Protein 9HQ8 (pdb70)

Structure (mmCIF, N/CA/C/O backbone):
data_9HQ8
#
_entry.id   9HQ8
#
_cell.length_a   54.440
_cell.length_b   61.290
_cell.length_c   122.610
_cell.angle_alpha   90.00
_cell.angle_beta   90.00
_cell.angle_gamma   90.00
#
_symmetry.space_group_name_H-M   'I 21 21 21'
#
loop_
_entity.id
_entity.type
_entity.pdbx_description
1 polymer 'Hypothetical protein from ssRNA Leviviricetes sp bacteriophage metagenome, IMGVR_UViG_3300036404_000292'
2 water water
#
loop_
_atom_site.group_PDB
_atom_site.id
_atom_site.type_symbol
_atom_site.label_atom_id
_atom_site.label_alt_id
_atom_site.label_comp_id
_atom_site.label_asym_id
_atom_site.label_entity_id
_atom_site.label_seq_id
_atom_site.pdbx_PDB_ins_code
_atom_site.Cartn_x
_atom_site.Cartn_y
_atom_site.Cartn_z
_atom_site.occupancy
_atom_site.B_iso_or_equiv
_atom_site.auth_seq_id
_atom_site.auth_comp_id
_atom_site.auth_asym_id
_atom_site.auth_atom_id
_atom_site.pdbx_PDB_model_num
ATOM 1 N N . MET A 1 1 ? 32.502 12.139 11.529 1.00 79.26 1 MET A N 1
ATOM 2 C CA . MET A 1 1 ? 31.504 11.073 11.822 1.00 85.19 1 MET A CA 1
ATOM 3 C C . MET A 1 1 ? 30.185 11.412 11.114 1.00 77.94 1 MET A C 1
ATOM 4 O O . MET A 1 1 ? 29.484 12.374 11.442 1.00 75.66 1 MET A O 1
ATOM 9 N N . ARG A 1 2 ? 29.887 10.603 10.096 1.00 66.19 2 ARG A N 1
ATOM 10 C CA . ARG A 1 2 ? 28.687 10.729 9.297 1.00 59.72 2 ARG A CA 1
ATOM 11 C C . ARG A 1 2 ? 27.814 9.481 9.452 1.00 54.07 2 ARG A C 1
ATOM 12 O O . ARG A 1 2 ? 26.668 9.492 9.027 1.00 65.40 2 ARG A O 1
ATOM 20 N N . ASN A 1 3 ? 28.343 8.432 10.100 1.00 46.71 3 ASN A N 1
ATOM 21 C CA . ASN A 1 3 ? 27.755 7.105 10.097 1.00 40.37 3 ASN A CA 1
ATOM 22 C C . ASN A 1 3 ? 27.610 6.650 11.532 1.00 38.87 3 ASN A C 1
ATOM 23 O O . ASN A 1 3 ? 28.623 6.369 12.149 1.00 49.27 3 ASN A O 1
ATOM 28 N N . PHE A 1 4 ? 26.374 6.639 12.064 1.00 36.91 4 PHE A N 1
ATOM 29 C CA . PHE A 1 4 ? 26.113 6.163 13.415 1.00 32.53 4 PHE A CA 1
ATOM 30 C C . PHE A 1 4 ? 25.386 4.818 13.377 1.00 35.38 4 PHE A C 1
ATOM 31 O O . PHE A 1 4 ? 24.505 4.597 12.538 1.00 35.11 4 PHE A O 1
ATOM 39 N N . SER A 1 5 ? 25.756 3.905 14.288 1.00 27.95 5 SER A N 1
ATOM 40 C CA . SER A 1 5 ? 24.947 2.727 14.494 1.00 29.47 5 SER A CA 1
ATOM 41 C C . SER A 1 5 ? 24.820 2.452 15.980 1.00 30.03 5 SER A C 1
ATOM 42 O O . SER A 1 5 ? 25.645 2.851 16.785 1.00 33.18 5 SER A O 1
ATOM 45 N N . SER A 1 6 ? 23.779 1.729 16.324 1.00 29.28 6 SER A N 1
ATOM 46 C CA . SER A 1 6 ? 23.641 1.306 17.694 1.00 29.83 6 SER A CA 1
ATOM 47 C C . SER A 1 6 ? 22.926 -0.034 17.718 1.00 23.49 6 SER A C 1
ATOM 48 O O . SER A 1 6 ? 22.012 -0.316 16.929 1.00 27.93 6 SER A O 1
ATOM 51 N N . ARG A 1 7 ? 23.356 -0.892 18.622 1.00 30.04 7 ARG A N 1
ATOM 52 C CA . ARG A 1 7 ? 22.614 -2.113 18.896 1.00 30.05 7 ARG A CA 1
ATOM 53 C C . ARG A 1 7 ? 21.693 -1.811 20.071 1.00 29.25 7 ARG A C 1
ATOM 54 O O . ARG A 1 7 ? 22.179 -1.535 21.154 1.00 32.64 7 ARG A O 1
ATOM 62 N N . VAL A 1 8 ? 20.369 -1.894 19.867 1.00 31.01 8 VAL A N 1
ATOM 63 C CA . VAL A 1 8 ? 19.420 -1.421 20.863 1.00 28.35 8 VAL A CA 1
ATOM 64 C C . VAL A 1 8 ? 18.993 -2.566 21.794 1.00 31.73 8 VAL A C 1
ATOM 65 O O . VAL A 1 8 ? 18.505 -3.582 21.318 1.00 28.81 8 VAL A O 1
ATOM 69 N N . ASP A 1 9 ? 19.069 -2.320 23.113 1.00 32.06 9 ASP A N 1
ATOM 70 C CA . ASP A 1 9 ? 18.610 -3.215 24.173 1.00 31.54 9 ASP A CA 1
ATOM 71 C C . ASP A 1 9 ? 17.111 -3.480 24.068 1.00 28.81 9 ASP A C 1
ATOM 72 O O . ASP A 1 9 ? 16.340 -2.600 23.757 1.00 23.36 9 ASP A O 1
ATOM 77 N N . LEU A 1 10 ? 16.694 -4.715 24.364 1.00 31.82 10 LEU A N 1
ATOM 78 C CA . LEU A 1 10 ? 15.296 -5.108 24.401 1.00 36.01 10 LEU A CA 1
ATOM 79 C C . LEU A 1 10 ? 14.457 -4.101 25.185 1.00 37.36 10 LEU A C 1
ATOM 80 O O . LEU A 1 10 ? 13.335 -3.794 24.804 1.00 41.31 10 LEU A O 1
ATOM 85 N N . GLN A 1 11 ? 15.006 -3.568 26.269 1.00 36.80 11 GLN A N 1
ATOM 86 C CA . GLN A 1 11 ? 14.249 -2.669 27.123 1.00 46.89 11 GLN A CA 1
ATOM 87 C C . GLN A 1 11 ? 14.087 -1.291 26.477 1.00 48.87 11 GLN A C 1
ATOM 88 O O . GLN A 1 11 ? 13.269 -0.504 26.928 1.00 55.94 11 GLN A O 1
ATOM 94 N N . SER A 1 12 ? 14.902 -0.956 25.468 1.00 41.40 12 SER A N 1
ATOM 95 C CA . SER A 1 12 ? 14.826 0.363 24.856 1.00 37.00 12 SER A CA 1
ATOM 96 C C . SER A 1 12 ? 13.917 0.336 23.643 1.00 30.79 12 SER A C 1
ATOM 97 O O . SER A 1 12 ? 13.859 1.299 22.890 1.00 34.69 12 SER A O 1
ATOM 100 N N . ILE A 1 13 ? 13.322 -0.815 23.379 1.00 28.82 13 ILE A N 1
ATOM 101 C CA . ILE A 1 13 ? 12.354 -0.949 22.319 1.00 32.59 13 ILE A CA 1
ATOM 102 C C . ILE A 1 13 ? 10.959 -0.893 22.929 1.00 34.06 13 ILE A C 1
ATOM 103 O O . ILE A 1 13 ? 10.625 -1.705 23.786 1.00 36.21 13 ILE A O 1
ATOM 108 N N . VAL A 1 14 ? 10.127 0.006 22.414 1.00 31.76 14 VAL A N 1
ATOM 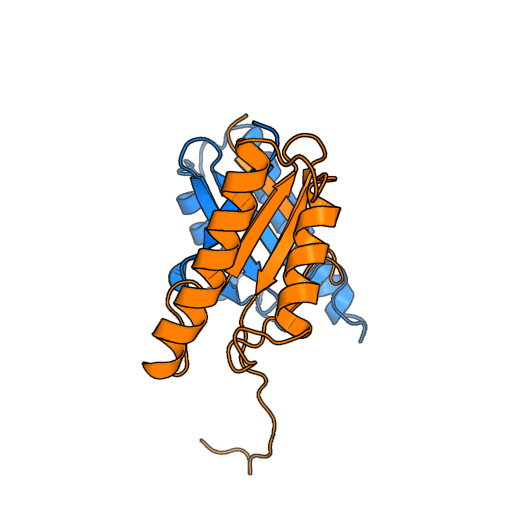109 C CA . VAL A 1 14 ? 8.770 0.141 22.916 1.00 38.94 14 VAL A CA 1
ATOM 110 C C . VAL A 1 14 ? 7.783 -0.100 21.787 1.00 39.36 14 VAL A C 1
ATOM 111 O O . VAL A 1 14 ? 7.855 0.556 20.736 1.00 29.39 14 VAL A O 1
ATOM 115 N N . LEU A 1 15 ? 6.866 -1.044 22.059 1.00 39.35 15 LEU A N 1
ATOM 116 C CA . LEU A 1 15 ? 5.815 -1.440 21.135 1.00 46.23 15 LEU A CA 1
ATOM 117 C C . LEU A 1 15 ? 4.643 -0.500 21.398 1.00 52.67 15 LEU A C 1
ATOM 118 O O . LEU A 1 15 ? 4.290 -0.259 22.559 1.00 50.00 15 LEU A O 1
ATOM 123 N N . VAL A 1 16 ? 4.116 0.117 20.334 1.00 45.16 16 VAL A N 1
ATOM 124 C CA . VAL A 1 16 ? 3.192 1.227 20.508 1.00 42.07 16 VAL A CA 1
ATOM 125 C C . VAL A 1 16 ? 1.854 0.800 19.929 1.00 43.70 16 VAL A C 1
ATOM 126 O O . VAL A 1 16 ? 1.788 0.295 18.805 1.00 41.84 16 VAL A O 1
ATOM 130 N N . ASP A 1 17 ? 0.813 0.936 20.758 1.00 44.82 17 ASP A N 1
ATOM 131 C CA . ASP A 1 17 ? -0.551 0.679 20.324 1.00 44.77 17 ASP A CA 1
ATOM 132 C C . ASP A 1 17 ? -1.305 1.992 20.171 1.00 38.07 17 ASP A C 1
ATOM 133 O O . ASP A 1 17 ? -1.804 2.545 21.152 1.00 40.82 17 ASP A O 1
ATOM 138 N N . GLU A 1 18 ? -1.433 2.477 18.935 1.00 38.78 18 GLU A N 1
ATOM 139 C CA . GLU A 1 18 ? -2.057 3.782 18.710 1.00 39.88 18 GLU A CA 1
ATOM 140 C C . GLU A 1 18 ? -3.551 3.764 19.072 1.00 41.97 18 GLU A C 1
ATOM 141 O O . GLU A 1 18 ? -4.144 4.812 19.211 1.00 41.11 18 GLU A O 1
ATOM 147 N N . SER A 1 19 ? -4.168 2.590 19.241 1.00 49.22 19 SER A N 1
ATOM 148 C CA . SER A 1 19 ? -5.554 2.537 19.678 1.00 46.65 19 SER A CA 1
ATOM 149 C C . SER A 1 19 ? -5.685 2.994 21.123 1.00 51.26 19 SER A C 1
ATOM 150 O O . SER A 1 19 ? -6.774 3.354 21.545 1.00 49.13 19 SER A O 1
ATOM 153 N N . GLN A 1 20 ? -4.599 2.926 21.901 1.00 49.54 20 GLN A N 1
ATOM 154 C CA . GLN A 1 20 ? -4.679 3.322 23.290 1.00 45.82 20 GLN A CA 1
ATOM 155 C C . GLN A 1 20 ? -5.036 4.794 23.348 1.00 49.29 20 GLN A C 1
ATOM 156 O O . GLN A 1 20 ? -4.710 5.566 22.454 1.00 56.51 20 GLN A O 1
ATOM 162 N N . SER A 1 21 ? -5.713 5.167 24.428 1.00 52.27 21 SER A N 1
ATOM 163 C CA . SER A 1 21 ? -6.134 6.537 24.627 1.00 53.11 21 SER A CA 1
ATOM 164 C C . SER A 1 21 ? -4.909 7.463 24.725 1.00 50.98 21 SER A C 1
ATOM 165 O O . SER A 1 21 ? -3.854 7.083 25.234 1.00 48.00 21 SER A O 1
ATOM 168 N N . ILE A 1 22 ? -5.068 8.703 24.231 1.00 50.84 22 ILE A N 1
ATOM 169 C CA . ILE A 1 22 ? -4.053 9.749 24.315 1.00 53.62 22 ILE A CA 1
ATOM 170 C C . ILE A 1 22 ? -3.709 10.005 25.787 1.00 49.17 22 ILE A C 1
ATOM 171 O O . ILE A 1 22 ? -2.611 10.410 26.153 1.00 46.57 22 ILE A O 1
ATOM 176 N N . THR A 1 23 ? -4.686 9.745 26.648 1.00 49.99 23 THR A N 1
ATOM 177 C CA . THR A 1 23 ? -4.565 10.042 28.056 1.00 54.02 23 THR A CA 1
ATOM 178 C C . THR A 1 23 ? -4.040 8.810 28.799 1.00 54.94 23 THR A C 1
ATOM 179 O O . THR A 1 23 ? -3.944 8.802 30.026 1.00 54.60 23 THR A O 1
ATOM 183 N N . SER A 1 24 ? -3.699 7.753 28.053 1.00 50.90 24 SER A N 1
ATOM 184 C CA . SER A 1 24 ? -3.527 6.441 28.656 1.00 49.23 24 SER A CA 1
ATOM 185 C C . SER A 1 24 ? -2.194 6.369 29.395 1.00 46.03 24 SER A C 1
ATOM 186 O O . SER A 1 24 ? -1.301 7.187 29.204 1.00 42.06 24 SER A O 1
ATOM 189 N N . ASP A 1 25 ? -2.084 5.367 30.257 1.00 48.04 25 ASP A N 1
ATOM 190 C CA . ASP A 1 25 ? -0.821 5.052 30.887 1.00 52.04 25 ASP A CA 1
ATOM 191 C C . ASP A 1 25 ? 0.159 4.562 29.819 1.00 48.36 25 ASP A C 1
ATOM 192 O O . ASP A 1 25 ? 1.349 4.770 29.919 1.00 47.42 25 ASP A O 1
ATOM 197 N N . HIS A 1 26 ? -0.350 3.918 28.772 1.00 50.32 26 HIS A N 1
ATOM 198 C CA . HIS A 1 26 ? 0.517 3.432 27.724 1.00 42.48 26 HIS A CA 1
ATOM 199 C C . HIS A 1 26 ? 1.294 4.605 27.164 1.00 42.10 26 HIS A C 1
ATOM 200 O O . HIS A 1 26 ? 2.504 4.520 27.029 1.00 42.24 26 HIS A O 1
ATOM 207 N N . PHE A 1 27 ? 0.582 5.694 26.850 1.00 46.29 27 PHE A N 1
ATOM 208 C CA . PHE A 1 27 ? 1.200 6.827 26.179 1.00 47.61 27 PHE A CA 1
ATOM 209 C C . PHE A 1 27 ? 2.038 7.623 27.186 1.00 42.68 27 PHE A C 1
ATOM 210 O O . PHE A 1 27 ? 3.062 8.174 26.800 1.00 35.71 27 PHE A O 1
ATOM 218 N N . ARG A 1 28 ? 1.675 7.610 28.475 1.00 47.02 28 ARG A N 1
ATOM 219 C CA . ARG A 1 28 ? 2.492 8.293 29.476 1.00 51.83 28 ARG A CA 1
ATOM 220 C C . ARG A 1 28 ? 3.871 7.645 29.530 1.00 40.15 28 ARG A C 1
ATOM 221 O O . ARG A 1 28 ? 4.856 8.355 29.542 1.00 45.35 28 ARG A O 1
ATOM 229 N N . ALA A 1 29 ? 3.916 6.306 29.546 1.00 51.01 29 ALA A N 1
ATOM 230 C CA . ALA A 1 29 ? 5.150 5.525 29.530 1.00 51.61 29 ALA A CA 1
ATOM 231 C C . ALA A 1 29 ? 5.988 5.844 28.291 1.00 48.42 29 ALA A C 1
ATOM 232 O O . ALA A 1 29 ? 7.205 5.970 28.403 1.00 44.14 29 ALA A O 1
ATOM 234 N N . CYS A 1 30 ? 5.359 5.964 27.106 1.00 41.81 30 CYS A N 1
ATOM 235 C CA . CYS A 1 30 ? 6.125 6.275 25.914 1.00 43.78 30 CYS A CA 1
ATOM 236 C C . CYS A 1 30 ? 6.790 7.643 26.035 1.00 36.56 30 CYS A C 1
ATOM 237 O O . CYS A 1 30 ? 7.969 7.812 25.734 1.00 44.09 30 CYS A O 1
ATOM 240 N N . TRP A 1 31 ? 6.029 8.632 26.497 1.00 38.10 31 TRP A N 1
ATOM 241 C CA . TRP A 1 31 ? 6.561 9.978 26.636 1.00 35.90 31 TRP A CA 1
ATOM 242 C C . TRP A 1 31 ? 7.703 10.015 27.668 1.00 43.26 31 TRP A C 1
ATOM 243 O O . TRP A 1 31 ? 8.742 10.657 27.451 1.00 41.64 31 TRP A O 1
ATOM 254 N N . ASN A 1 32 ? 7.528 9.325 28.803 1.00 43.45 32 ASN A N 1
ATOM 255 C CA . ASN A 1 32 ? 8.563 9.260 29.831 1.00 46.74 32 ASN A CA 1
ATOM 256 C C . ASN A 1 32 ? 9.819 8.576 29.297 1.00 39.90 32 ASN A C 1
ATOM 257 O O . ASN A 1 32 ? 10.914 9.056 29.562 1.00 35.49 32 ASN A O 1
ATOM 262 N N . ALA A 1 33 ? 9.652 7.483 28.519 1.00 36.61 33 ALA A N 1
ATOM 263 C CA . ALA A 1 33 ? 10.793 6.801 27.946 1.00 34.02 33 ALA A CA 1
ATOM 264 C C . ALA A 1 33 ? 11.622 7.808 27.164 1.00 34.18 33 ALA A C 1
ATOM 265 O O . ALA A 1 33 ? 12.844 7.816 27.205 1.00 41.32 33 ALA A O 1
ATOM 267 N N . LEU A 1 34 ? 10.944 8.708 26.477 1.00 37.70 34 LEU A N 1
ATOM 268 C CA . LEU A 1 34 ? 11.623 9.627 25.597 1.00 36.24 34 LEU A CA 1
ATOM 269 C C . LEU A 1 34 ? 12.341 10.708 26.403 1.00 41.62 34 LEU A C 1
ATOM 270 O O . LEU A 1 34 ? 13.478 11.051 26.087 1.00 41.18 34 LEU A O 1
ATOM 275 N N . ILE A 1 35 ? 11.686 11.252 27.438 1.00 41.32 35 ILE A N 1
ATOM 276 C CA . ILE A 1 35 ? 12.286 12.322 28.236 1.00 45.90 35 ILE A CA 1
ATOM 277 C C . ILE A 1 35 ? 13.542 11.813 28.941 1.00 39.10 35 ILE A C 1
ATOM 278 O O . ILE A 1 35 ? 14.577 12.478 28.937 1.00 45.71 35 ILE A O 1
ATOM 283 N N . ILE A 1 36 ? 13.430 10.615 29.512 1.00 43.97 36 ILE A N 1
ATOM 284 C CA . ILE A 1 36 ? 14.551 9.947 30.135 1.00 48.79 36 ILE A CA 1
ATOM 285 C C . ILE A 1 36 ? 15.639 9.755 29.086 1.00 45.62 36 ILE A C 1
ATOM 286 O O . ILE A 1 36 ? 16.799 9.979 29.366 1.00 44.11 36 ILE A O 1
ATOM 291 N N . ALA A 1 37 ? 15.274 9.317 27.881 1.00 42.70 37 ALA A N 1
ATOM 292 C CA . ALA A 1 37 ? 16.274 9.056 26.860 1.00 39.98 37 ALA A CA 1
ATOM 293 C C . ALA A 1 37 ? 17.078 10.331 26.590 1.00 40.09 37 ALA A C 1
ATOM 294 O O . ALA A 1 37 ? 18.294 10.297 26.396 1.00 38.71 37 ALA A O 1
ATOM 296 N N . MET A 1 38 ? 16.381 11.469 26.586 1.00 38.48 38 MET A N 1
ATOM 297 C CA . MET A 1 38 ? 16.990 12.735 26.216 1.00 41.29 38 MET A CA 1
ATOM 298 C C . MET A 1 38 ? 17.707 13.351 27.414 1.00 44.40 38 MET A C 1
ATOM 299 O O . MET A 1 38 ? 18.309 14.404 27.241 1.00 36.63 38 MET A O 1
ATOM 304 N N . GLU A 1 39 ? 17.558 12.713 28.594 1.00 42.58 39 GLU A N 1
ATOM 305 C CA . GLU A 1 39 ? 17.938 13.243 29.905 1.00 47.91 39 GLU A CA 1
ATOM 306 C C . GLU A 1 39 ? 17.424 14.670 30.075 1.00 46.05 39 GLU A C 1
ATOM 307 O O . GLU A 1 39 ? 18.176 15.552 30.479 1.00 52.07 39 GLU A O 1
ATOM 313 N N . ALA A 1 40 ? 16.137 14.877 29.765 1.00 46.68 40 ALA A N 1
ATOM 314 C CA . ALA A 1 40 ? 15.583 16.206 29.616 1.00 40.68 40 ALA A CA 1
ATOM 315 C C . ALA A 1 40 ? 14.840 16.574 30.894 1.00 43.12 40 ALA A C 1
ATOM 316 O O . ALA A 1 40 ? 14.369 15.697 31.596 1.00 44.87 40 ALA A O 1
ATOM 318 N N . ASN A 1 41 ? 14.773 17.872 31.205 1.00 46.09 41 ASN A N 1
ATOM 319 C CA . ASN A 1 41 ? 13.823 18.361 32.191 1.00 51.28 41 ASN A CA 1
ATOM 320 C C . ASN A 1 41 ? 12.531 18.684 31.457 1.00 48.10 41 ASN A C 1
ATOM 321 O O . ASN A 1 41 ? 12.526 19.609 30.635 1.00 45.65 41 ASN A O 1
ATOM 326 N N . PRO A 1 42 ? 11.414 17.970 31.733 1.00 52.55 42 PRO A N 1
ATOM 327 C CA . PRO A 1 42 ? 10.170 18.208 31.000 1.00 60.18 42 PRO A CA 1
ATOM 328 C C . PRO A 1 42 ? 9.680 19.646 31.138 1.00 65.97 42 PRO A C 1
ATOM 329 O O . PRO A 1 42 ? 9.093 20.173 30.205 1.00 75.54 42 PRO A O 1
ATOM 333 N N . SER A 1 43 ? 9.957 20.292 32.280 1.00 67.59 43 SER A N 1
ATOM 334 C CA . SER A 1 43 ? 9.486 21.651 32.527 1.00 67.97 43 SER A CA 1
ATOM 335 C C . SER A 1 43 ? 10.313 22.670 31.754 1.00 60.79 43 SER A C 1
ATOM 336 O O . SER A 1 43 ? 9.896 23.806 31.597 1.00 66.17 43 SER A O 1
ATOM 339 N N . GLU A 1 44 ? 11.521 22.303 31.338 1.00 60.75 44 GLU A N 1
ATOM 340 C CA . GLU A 1 44 ? 12.376 23.280 30.691 1.00 64.22 44 GLU A CA 1
ATOM 341 C C . GLU A 1 44 ? 13.080 22.597 29.527 1.00 53.05 44 GLU A C 1
ATOM 342 O O . GLU A 1 44 ? 14.264 22.300 29.605 1.00 58.29 44 GLU A O 1
ATOM 348 N N . LEU A 1 45 ? 12.321 22.296 28.470 1.00 54.23 45 LEU A N 1
ATOM 349 C CA . LEU A 1 45 ? 12.859 21.567 27.331 1.00 52.02 45 LEU A CA 1
ATOM 350 C C . LEU A 1 45 ? 13.645 22.532 26.457 1.00 43.86 45 LEU A C 1
ATOM 351 O O . LEU A 1 45 ? 13.149 23.590 26.107 1.00 57.91 45 LEU A O 1
ATOM 356 N N . SER A 1 46 ? 14.884 22.164 26.142 1.00 51.92 46 SER A N 1
ATOM 357 C CA . SER A 1 46 ? 15.664 22.879 25.146 1.00 53.43 46 SER A CA 1
ATOM 358 C C . SER A 1 46 ? 14.903 22.889 23.814 1.00 47.83 46 SER A C 1
ATOM 359 O O . SER A 1 46 ? 13.889 22.216 23.666 1.00 48.84 46 SER A O 1
ATOM 362 N N . SER A 1 47 ? 15.358 23.673 22.839 1.00 48.64 47 SER A N 1
ATOM 363 C CA . SER A 1 47 ? 14.674 23.688 21.550 1.00 52.42 47 SER A CA 1
ATOM 364 C C . SER A 1 47 ? 14.833 22.335 20.843 1.00 44.37 47 SER A C 1
ATOM 365 O O . SER A 1 47 ? 13.913 21.900 20.150 1.00 47.31 47 SER A O 1
ATOM 368 N N . GLY A 1 48 ? 15.986 21.673 21.030 1.00 43.86 48 GLY A N 1
ATOM 369 C CA . GLY A 1 48 ? 16.264 20.371 20.423 1.00 42.64 48 GLY A CA 1
ATOM 370 C C . GLY A 1 48 ? 15.367 19.285 21.013 1.00 38.65 48 GLY A C 1
ATOM 371 O O . GLY A 1 48 ? 14.919 18.386 20.319 1.00 39.59 48 GLY A O 1
ATOM 372 N N . GLU A 1 49 ? 15.088 19.416 22.305 1.00 36.19 49 GLU A N 1
ATOM 373 C CA . GLU A 1 49 ? 14.258 18.473 23.027 1.00 38.23 49 GLU A CA 1
ATOM 374 C C . GLU A 1 49 ? 12.816 18.655 22.613 1.00 37.16 49 GLU A C 1
ATOM 375 O O . GLU A 1 49 ? 12.142 17.661 22.427 1.00 34.16 49 GLU A O 1
ATOM 381 N N . GLU A 1 50 ? 12.363 19.911 22.508 1.00 43.67 50 GLU A N 1
ATOM 382 C CA . GLU A 1 50 ? 11.059 20.260 21.958 1.00 39.16 50 GLU A CA 1
ATOM 383 C C . GLU A 1 50 ? 10.843 19.640 20.580 1.00 35.75 50 GLU A C 1
ATOM 384 O O . GLU A 1 50 ? 9.752 19.176 20.273 1.00 34.94 50 GLU A O 1
ATOM 390 N N . ALA A 1 51 ? 11.824 19.769 19.688 1.00 32.43 51 ALA A N 1
ATOM 391 C CA . ALA A 1 51 ? 11.671 19.235 18.337 1.00 34.10 51 ALA A CA 1
ATOM 392 C C . ALA A 1 51 ? 11.411 17.713 18.371 1.00 32.51 51 ALA A C 1
ATOM 393 O O . ALA A 1 51 ? 10.615 17.155 17.601 1.00 30.18 51 ALA A O 1
ATOM 395 N N . VAL A 1 52 ? 12.070 17.026 19.312 1.00 31.57 52 VAL A N 1
ATOM 396 C CA . VAL A 1 52 ? 11.945 15.573 19.407 1.00 29.94 52 VAL A CA 1
ATOM 397 C C . VAL A 1 52 ? 10.524 15.210 19.820 1.00 30.26 52 VAL A C 1
ATOM 398 O O . VAL A 1 52 ? 9.883 14.387 19.180 1.00 31.38 52 VAL A O 1
ATOM 402 N N . MET A 1 53 ? 10.029 15.870 20.878 1.00 30.57 53 MET A N 1
ATOM 403 C CA . MET A 1 53 ? 8.690 15.672 21.403 1.00 32.75 53 MET A CA 1
ATOM 404 C C . MET A 1 53 ? 7.603 15.973 20.364 1.00 28.00 53 MET A C 1
ATOM 405 O O . MET A 1 53 ? 6.636 15.240 20.223 1.00 30.75 53 MET A O 1
ATOM 410 N N . ALA A 1 54 ? 7.745 17.095 19.656 1.00 30.01 54 ALA A N 1
ATOM 411 C CA . ALA A 1 54 ? 6.847 17.464 18.585 1.00 26.91 54 ALA A CA 1
ATOM 412 C C . ALA A 1 54 ? 6.878 16.389 17.492 1.00 33.67 54 ALA A C 1
ATOM 413 O O . ALA A 1 54 ? 5.837 15.965 17.002 1.00 38.16 54 ALA A O 1
ATOM 415 N N . ASP A 1 55 ? 8.081 15.933 17.111 1.00 35.89 55 ASP A N 1
ATOM 416 C CA . ASP A 1 55 ? 8.215 14.865 16.127 1.00 33.16 55 ASP A CA 1
ATOM 417 C C . ASP A 1 55 ? 7.504 13.597 16.643 1.00 31.57 55 ASP A C 1
ATOM 418 O O . ASP A 1 55 ? 6.764 12.912 15.915 1.00 27.17 55 ASP A O 1
ATOM 423 N N . PHE A 1 56 ? 7.632 13.327 17.940 1.00 29.34 56 PHE A N 1
ATOM 424 C CA . PHE A 1 56 ? 6.999 12.147 18.508 1.00 35.03 56 PHE A CA 1
ATOM 425 C C . PHE A 1 56 ? 5.484 12.268 18.427 1.00 37.47 56 PHE A C 1
ATOM 426 O O . PHE A 1 56 ? 4.799 11.300 18.090 1.00 26.28 56 PHE A O 1
ATOM 434 N N . SER A 1 57 ? 4.973 13.491 18.685 1.00 40.34 57 SER A N 1
ATOM 435 C CA . SER A 1 57 ? 3.538 13.749 18.615 1.00 36.74 57 SER A CA 1
ATOM 436 C C . SER A 1 57 ? 2.996 13.572 17.209 1.00 33.17 57 SER A C 1
ATOM 437 O O . SER A 1 57 ? 1.860 13.132 17.029 1.00 42.82 57 SER A O 1
ATOM 440 N N . GLU A 1 58 ? 3.783 14.001 16.230 1.00 38.25 58 GLU A N 1
ATOM 441 C CA . GLU A 1 58 ? 3.415 13.901 14.831 1.00 39.89 58 GLU A CA 1
ATOM 442 C C . GLU A 1 58 ? 3.439 12.440 14.403 1.00 36.70 58 GLU A C 1
ATOM 443 O O . GLU A 1 58 ? 2.583 11.975 13.660 1.00 38.65 58 GLU A O 1
ATOM 449 N N . TRP A 1 59 ? 4.451 11.717 14.858 1.00 37.74 59 TRP A N 1
ATOM 450 C CA . TRP A 1 59 ? 4.507 10.299 14.620 1.00 30.46 59 TRP A CA 1
ATOM 451 C C . TRP A 1 59 ? 3.254 9.594 15.129 1.00 37.43 59 TRP A C 1
ATOM 452 O O . TRP A 1 59 ? 2.723 8.711 14.437 1.00 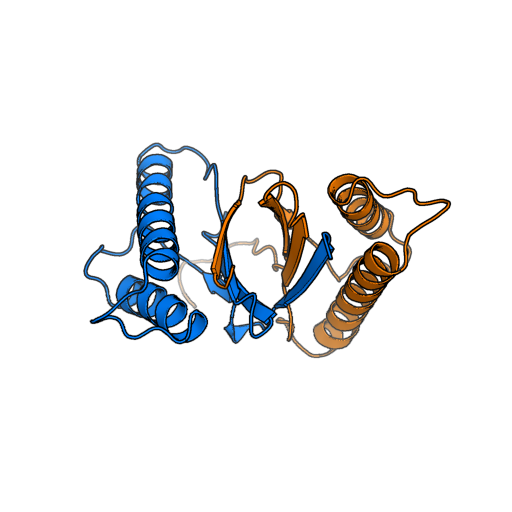38.17 59 TRP A O 1
ATOM 463 N N . ILE A 1 60 ? 2.836 9.893 16.372 1.00 33.76 60 ILE A N 1
ATOM 464 C CA A ILE A 1 60 ? 1.658 9.242 16.937 0.50 35.46 60 ILE A CA 1
ATOM 465 C CA B ILE A 1 60 ? 1.654 9.254 16.946 0.50 35.02 60 ILE A CA 1
ATOM 466 C C . ILE A 1 60 ? 0.434 9.570 16.080 1.00 38.48 60 ILE A C 1
ATOM 467 O O . ILE A 1 60 ? -0.309 8.674 15.658 1.00 38.31 60 ILE A O 1
ATOM 476 N N . ALA A 1 61 ? 0.211 10.863 15.847 1.00 38.08 61 ALA A N 1
ATOM 477 C CA . ALA A 1 61 ? -0.930 11.313 15.070 1.00 38.20 61 ALA A CA 1
ATOM 478 C C . ALA A 1 61 ? -1.071 10.515 13.759 1.00 39.01 61 ALA A C 1
ATOM 479 O O . ALA A 1 61 ? -2.163 10.050 13.420 1.00 37.12 61 ALA A O 1
ATOM 481 N N . ASP A 1 62 ? 0.034 10.322 13.028 1.00 41.40 62 ASP A N 1
ATOM 482 C CA . ASP A 1 62 ? 0.020 9.602 11.758 1.00 41.67 62 ASP A CA 1
ATOM 483 C C . ASP A 1 62 ? -0.285 8.116 11.954 1.00 41.76 62 ASP A C 1
ATOM 484 O O . ASP A 1 62 ? -0.900 7.429 11.091 1.00 36.44 62 ASP A O 1
ATOM 489 N N . LEU A 1 63 ? 0.184 7.588 13.077 1.00 32.06 63 LEU A N 1
ATOM 490 C CA . LEU A 1 63 ? -0.115 6.191 13.364 1.00 37.19 63 LEU A CA 1
ATOM 491 C C . LEU A 1 63 ? -1.641 6.042 13.385 1.00 45.33 63 LEU A C 1
ATOM 492 O O . LEU A 1 63 ? -2.186 5.102 12.799 1.00 40.74 63 LEU A O 1
ATOM 497 N N . LYS A 1 64 ? -2.291 7.005 14.074 1.00 45.75 64 LYS A N 1
ATOM 498 C CA . LYS A 1 64 ? -3.724 7.037 14.329 1.00 43.82 64 LYS A CA 1
ATOM 499 C C . LYS A 1 64 ? -4.477 7.293 13.036 1.00 40.72 64 LYS A C 1
ATOM 500 O O . LYS A 1 64 ? -5.421 6.582 12.750 1.00 43.96 64 LYS A O 1
ATOM 506 N N . ALA A 1 65 ? -4.015 8.275 12.255 1.00 47.79 65 ALA A N 1
ATOM 507 C CA . ALA A 1 65 ? -4.559 8.569 10.937 1.00 48.82 65 ALA A CA 1
ATOM 508 C C . ALA A 1 65 ? -4.425 7.388 9.961 1.00 50.35 65 ALA A C 1
ATOM 509 O O . ALA A 1 65 ? -5.338 7.150 9.169 1.00 54.62 65 ALA A O 1
ATOM 511 N N . ASP A 1 66 ? -3.332 6.622 10.028 1.00 50.13 66 ASP A N 1
ATOM 512 C CA . ASP A 1 66 ? -3.184 5.417 9.221 1.00 48.39 66 ASP A CA 1
ATOM 513 C C . ASP A 1 66 ? -4.103 4.305 9.704 1.00 45.31 66 ASP A C 1
ATOM 514 O O . ASP A 1 66 ? -4.783 3.667 8.905 1.00 54.08 66 ASP A O 1
ATOM 519 N N . ALA A 1 67 ? -4.095 4.027 11.000 1.00 52.98 67 ALA A N 1
ATOM 520 C CA . ALA A 1 67 ? -4.968 3.004 11.555 1.00 56.75 67 ALA A CA 1
ATOM 521 C C . ALA A 1 67 ? -6.453 3.379 11.440 1.00 69.62 67 ALA A C 1
ATOM 522 O O . ALA A 1 67 ? -7.288 2.480 11.440 1.00 69.64 67 ALA A O 1
ATOM 524 N N . ASP A 1 68 ? -6.781 4.687 11.358 1.00 81.31 68 ASP A N 1
ATOM 525 C CA . ASP A 1 68 ? -8.146 5.173 11.144 1.00 81.99 68 ASP A CA 1
ATOM 526 C C . ASP A 1 68 ? -8.737 4.570 9.876 1.00 88.11 68 ASP A C 1
ATOM 527 O O . ASP A 1 68 ? -9.799 3.949 9.915 1.00 83.25 68 ASP A O 1
ATOM 532 N N . LYS A 1 69 ? -8.042 4.787 8.753 1.00 81.60 69 LYS A N 1
ATOM 533 C CA . LYS A 1 69 ? -8.252 3.984 7.562 1.00 79.61 69 LYS A CA 1
ATOM 534 C C . LYS A 1 69 ? -7.814 2.554 7.884 1.00 87.32 69 LYS A C 1
ATOM 535 O O . LYS A 1 69 ? -7.217 2.290 8.929 1.00 89.66 69 LYS A O 1
ATOM 541 N N . ALA A 1 70 ? -8.109 1.608 6.996 1.00 89.76 70 ALA A N 1
ATOM 542 C CA . ALA A 1 70 ? -7.560 0.269 7.153 1.00 93.26 70 ALA A CA 1
ATOM 543 C C . ALA A 1 70 ? -6.248 0.148 6.369 1.00 98.52 70 ALA A C 1
ATOM 544 O O . ALA A 1 70 ? -5.937 -0.914 5.820 1.00 104.26 70 ALA A O 1
ATOM 546 N N . SER A 1 71 ? -5.469 1.244 6.338 1.00 90.82 71 SER A N 1
ATOM 547 C CA . SER A 1 71 ? -4.175 1.264 5.674 1.00 88.00 71 SER A CA 1
ATOM 548 C C . SER A 1 71 ? -3.170 0.438 6.489 1.00 89.04 71 SER A C 1
ATOM 549 O O . SER A 1 71 ? -3.404 0.062 7.642 1.00 74.88 71 SER A O 1
ATOM 552 N N . TYR A 1 72 ? -1.971 0.323 5.915 1.00 85.56 72 TYR A N 1
ATOM 553 C CA . TYR A 1 72 ? -0.845 -0.251 6.685 1.00 79.84 72 TYR A CA 1
ATOM 554 C C . TYR A 1 72 ? -0.330 0.920 7.501 1.00 72.97 72 TYR A C 1
ATOM 555 O O . TYR A 1 72 ? -1.009 1.956 7.514 1.00 91.20 72 TYR A O 1
ATOM 564 N N . VAL A 1 73 ? 0.840 0.825 8.117 1.00 64.38 73 VAL A N 1
ATOM 565 C CA . VAL A 1 73 ? 1.387 2.038 8.799 1.00 59.16 73 VAL A CA 1
ATOM 566 C C . VAL A 1 73 ? 2.561 2.552 7.954 1.00 43.12 73 VAL A C 1
ATOM 567 O O . VAL A 1 73 ? 3.466 1.767 7.687 1.00 43.94 73 VAL A O 1
ATOM 571 N N . ARG A 1 74 ? 2.483 3.792 7.487 1.00 41.92 74 ARG A N 1
ATOM 572 C CA . ARG A 1 74 ? 3.513 4.354 6.578 1.00 45.00 74 ARG A CA 1
ATOM 573 C C . ARG A 1 74 ? 4.867 4.519 7.283 1.00 48.20 74 ARG A C 1
ATOM 574 O O . ARG A 1 74 ? 5.892 4.215 6.653 1.00 37.05 74 ARG A O 1
ATOM 582 N N . LYS A 1 75 ? 4.857 5.003 8.521 1.00 37.42 75 LYS A N 1
ATOM 583 C CA . LYS A 1 75 ? 6.110 5.232 9.283 1.00 33.62 75 LYS A CA 1
ATOM 584 C C . LYS A 1 75 ? 5.920 4.473 10.591 1.00 33.62 75 LYS A C 1
ATOM 585 O O . LYS A 1 75 ? 5.537 5.092 11.587 1.00 32.71 75 LYS A O 1
ATOM 591 N N . PRO A 1 76 ? 6.162 3.153 10.589 1.00 30.34 76 PRO A N 1
ATOM 592 C CA . PRO A 1 76 ? 5.876 2.326 11.748 1.00 33.76 76 PRO A CA 1
ATOM 593 C C . PRO A 1 76 ? 6.799 2.511 12.930 1.00 34.00 76 PRO A C 1
ATOM 594 O O . PRO A 1 76 ? 6.542 1.876 13.957 1.00 33.83 76 PRO A O 1
ATOM 598 N N . ALA A 1 77 ? 7.875 3.277 12.759 1.00 33.70 77 ALA A N 1
ATOM 599 C CA . ALA A 1 77 ? 8.862 3.399 13.851 1.00 31.40 77 ALA A CA 1
ATOM 600 C C . ALA A 1 77 ? 9.351 4.821 14.116 1.00 29.62 77 ALA A C 1
ATOM 601 O O . ALA A 1 77 ? 9.381 5.634 13.187 1.00 32.26 77 ALA A O 1
ATOM 603 N N . PHE A 1 78 ? 9.743 5.071 15.360 1.00 25.76 78 PHE A N 1
ATOM 604 C CA . PHE A 1 78 ? 10.280 6.336 15.803 1.00 26.93 78 PHE A CA 1
ATOM 605 C C . PHE A 1 78 ? 11.622 6.031 16.461 1.00 22.56 78 PHE A C 1
ATOM 606 O O . PHE A 1 78 ? 11.694 5.235 17.397 1.00 27.14 78 PHE A O 1
ATOM 614 N N . VAL A 1 79 ? 12.689 6.601 15.908 1.00 21.75 79 VAL A N 1
ATOM 615 C CA . VAL A 1 79 ? 14.024 6.440 16.452 1.00 23.12 79 VAL A CA 1
ATOM 616 C C . VAL A 1 79 ? 14.434 7.744 17.133 1.00 28.13 79 VAL A C 1
ATOM 617 O O . VAL A 1 79 ? 14.332 8.830 16.537 1.00 22.98 79 VAL A O 1
ATOM 621 N N . TYR A 1 80 ? 15.009 7.593 18.322 1.00 25.45 80 TYR A N 1
ATOM 622 C CA . TYR A 1 80 ? 15.598 8.724 19.016 1.00 28.56 80 TYR A CA 1
ATOM 623 C C . TYR A 1 80 ? 17.025 8.341 19.372 1.00 28.94 80 TYR A C 1
ATOM 624 O O . TYR A 1 80 ? 17.263 7.245 19.887 1.00 30.55 80 TYR A O 1
ATOM 633 N N . VAL A 1 81 ? 17.995 9.224 19.081 1.00 27.86 81 VAL A N 1
ATOM 634 C CA . VAL A 1 81 ? 19.369 8.963 19.468 1.00 24.08 81 VAL A CA 1
ATOM 635 C C . VAL A 1 81 ? 19.816 10.144 20.297 1.00 29.71 81 VAL A C 1
ATOM 636 O O . VAL A 1 81 ? 19.654 11.257 19.828 1.00 27.44 81 VAL A O 1
ATOM 640 N N . ASN A 1 82 ? 20.315 9.902 21.514 1.00 32.34 82 ASN A N 1
ATOM 641 C CA . ASN A 1 82 ? 21.049 10.919 22.272 1.00 31.97 82 ASN A CA 1
ATOM 642 C C . ASN A 1 82 ? 22.467 10.970 21.716 1.00 35.14 82 ASN A C 1
ATOM 643 O O . ASN A 1 82 ? 23.231 10.042 21.923 1.00 30.27 82 ASN A O 1
ATOM 648 N N . LEU A 1 83 ? 22.822 12.035 20.985 1.00 32.35 83 LEU A N 1
ATOM 649 C CA . LEU A 1 83 ? 24.077 12.045 20.240 1.00 38.03 83 LEU A CA 1
ATOM 650 C C . LEU A 1 83 ? 25.249 12.340 21.174 1.00 41.17 83 LEU A C 1
ATOM 651 O O . LEU A 1 83 ? 26.386 12.137 20.782 1.00 45.11 83 LEU A O 1
ATOM 656 N N . ASN A 1 84 ? 24.946 12.760 22.404 1.00 39.05 84 ASN A N 1
ATOM 657 C CA . ASN A 1 84 ? 25.948 12.955 23.424 1.00 44.14 84 ASN A CA 1
ATOM 658 C C . ASN A 1 84 ? 26.310 11.616 24.047 1.00 47.70 84 ASN A C 1
ATOM 659 O O . ASN A 1 84 ? 27.479 11.384 24.286 1.00 45.89 84 ASN A O 1
ATOM 664 N N . THR A 1 85 ? 25.305 10.773 24.333 1.00 50.01 85 THR A N 1
ATOM 665 C CA . THR A 1 85 ? 25.514 9.591 25.144 1.00 44.10 85 THR A CA 1
ATOM 666 C C . THR A 1 85 ? 25.419 8.339 24.296 1.00 40.95 85 THR A C 1
ATOM 667 O O . THR A 1 85 ? 25.696 7.268 24.805 1.00 46.95 85 THR A O 1
ATOM 671 N N . GLY A 1 86 ? 24.954 8.435 23.052 1.00 37.67 86 GLY A N 1
ATOM 672 C CA . GLY A 1 86 ? 24.834 7.230 22.227 1.00 36.93 86 GLY A CA 1
ATOM 673 C C . GLY A 1 86 ? 23.612 6.354 22.547 1.00 34.76 86 GLY A C 1
ATOM 674 O O . GLY A 1 86 ? 23.296 5.437 21.788 1.00 35.36 86 GLY A O 1
ATOM 675 N N . PHE A 1 87 ? 22.896 6.667 23.632 1.00 31.96 87 PHE A N 1
ATOM 676 C CA . PHE A 1 87 ? 21.647 6.033 23.966 1.00 36.23 87 PHE A CA 1
ATOM 677 C C . PHE A 1 87 ? 20.655 6.166 22.805 1.00 33.75 87 PHE A C 1
ATOM 678 O O . PHE A 1 87 ? 20.333 7.247 22.323 1.00 28.76 87 PHE A O 1
ATOM 686 N N . THR A 1 88 ? 20.178 5.020 22.344 1.00 30.40 88 THR A N 1
ATOM 687 C CA . THR A 1 88 ? 19.218 4.960 21.252 1.00 30.85 88 THR A CA 1
ATOM 688 C C . THR A 1 88 ? 17.979 4.230 21.730 1.00 31.18 88 THR A C 1
ATOM 689 O O . THR A 1 88 ? 18.075 3.141 22.318 1.00 30.06 88 THR A O 1
ATOM 693 N N . CYS A 1 89 ? 16.823 4.783 21.373 1.00 32.74 89 CYS A N 1
ATOM 694 C CA . CYS A 1 89 ? 15.614 4.004 21.530 1.00 35.02 89 CYS A CA 1
ATOM 695 C C . CYS A 1 89 ? 14.728 4.067 20.301 1.00 32.94 89 CYS A C 1
ATOM 696 O O . CYS A 1 89 ? 14.871 4.914 19.431 1.00 28.97 89 CYS A O 1
ATOM 699 N N . VAL A 1 90 ? 13.855 3.065 20.241 1.00 31.58 90 VAL A N 1
ATOM 700 C CA . VAL A 1 90 ? 13.041 2.762 19.087 1.00 27.45 90 VAL A CA 1
ATOM 701 C C . VAL A 1 90 ? 11.649 2.423 19.594 1.00 26.86 90 VAL A C 1
ATOM 702 O O . VAL A 1 90 ? 11.473 1.495 20.378 1.00 31.02 90 VAL A O 1
ATOM 706 N N . PHE A 1 91 ? 10.686 3.185 19.129 1.00 29.87 91 PHE A N 1
ATOM 707 C CA . PHE A 1 91 ? 9.285 2.899 19.322 1.00 31.59 91 PHE A CA 1
ATOM 708 C C . PHE A 1 91 ? 8.795 2.278 18.020 1.00 29.77 91 PHE A C 1
ATOM 709 O O . PHE A 1 91 ? 9.038 2.807 16.940 1.00 27.78 91 PHE A O 1
ATOM 717 N N . VAL A 1 92 ? 8.076 1.174 18.136 1.00 33.96 92 VAL A N 1
ATOM 718 C CA . VAL A 1 92 ? 7.566 0.484 16.923 1.00 36.79 92 VAL A CA 1
ATOM 719 C C . VAL A 1 92 ? 6.067 0.178 17.033 1.00 34.18 92 VAL A C 1
ATOM 720 O O . VAL A 1 92 ? 5.639 -0.321 18.081 1.00 34.11 92 VAL A O 1
ATOM 724 N N . ARG A 1 93 ? 5.313 0.485 15.983 1.00 32.39 93 ARG A N 1
ATOM 725 C CA . ARG A 1 93 ? 3.892 0.074 15.939 1.00 35.89 93 ARG A CA 1
ATOM 726 C C . ARG A 1 93 ? 3.908 -1.257 15.193 1.00 37.47 93 ARG A C 1
ATOM 727 O O . ARG A 1 93 ? 4.139 -1.233 13.974 1.00 36.21 93 ARG A O 1
ATOM 735 N N . LEU A 1 94 ? 3.663 -2.359 15.896 1.00 45.25 94 LEU A N 1
ATOM 736 C CA . LEU A 1 94 ? 3.820 -3.703 15.271 1.00 58.15 94 LEU A CA 1
ATOM 737 C C . LEU A 1 94 ? 2.864 -3.892 14.084 1.00 76.52 94 LEU A C 1
ATOM 738 O O . LEU A 1 94 ? 1.691 -3.491 14.207 1.00 74.35 94 LEU A O 1
ATOM 743 N N . LEU A 1 95 ? 3.365 -4.490 12.988 1.00 98.43 95 LEU A N 1
ATOM 744 C CA . LEU A 1 95 ? 2.581 -4.646 11.726 1.00 97.29 95 LEU A CA 1
ATOM 745 C C . LEU A 1 95 ? 2.089 -3.249 11.315 1.00 94.89 95 LEU A C 1
ATOM 746 O O . LEU A 1 95 ? 2.861 -2.295 11.526 1.00 72.46 95 LEU A O 1
ATOM 751 N N . MET B 1 1 ? 22.320 18.902 17.395 1.00 61.03 1 MET B N 1
ATOM 752 C CA . MET B 1 1 ? 23.669 18.822 18.024 1.00 69.81 1 MET B CA 1
ATOM 753 C C . MET B 1 1 ? 23.720 17.679 19.046 1.00 65.46 1 MET B C 1
ATOM 754 O O . MET B 1 1 ? 24.738 16.992 19.194 1.00 57.18 1 MET B O 1
ATOM 759 N N . ARG B 1 2 ? 22.620 17.519 19.793 1.00 58.82 2 ARG B N 1
ATOM 760 C CA . ARG B 1 2 ? 22.578 16.618 20.936 1.00 54.42 2 ARG B CA 1
ATOM 761 C C . ARG B 1 2 ? 21.461 15.577 20.793 1.00 43.34 2 ARG B C 1
ATOM 762 O O . ARG B 1 2 ? 21.494 14.570 21.483 1.00 49.77 2 ARG B O 1
ATOM 770 N N . ASN B 1 3 ? 20.424 15.857 19.989 1.00 39.55 3 ASN B N 1
ATOM 771 C CA . ASN B 1 3 ? 19.182 15.108 20.032 1.00 37.68 3 ASN B CA 1
ATOM 772 C C . ASN B 1 3 ? 18.776 14.803 18.612 1.00 38.96 3 ASN B C 1
ATOM 773 O O . ASN B 1 3 ? 18.557 15.743 17.873 1.00 47.40 3 ASN B O 1
ATOM 778 N N . PHE B 1 4 ? 18.756 13.530 18.204 1.00 30.13 4 PHE B N 1
ATOM 779 C CA . PHE B 1 4 ? 18.257 13.187 16.876 1.00 25.77 4 PHE B CA 1
ATOM 780 C C . PHE B 1 4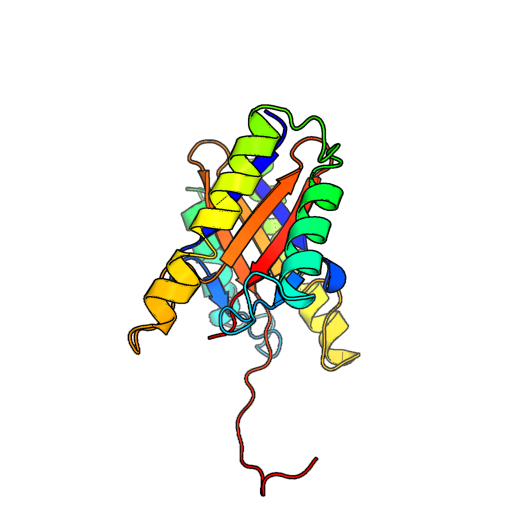 ? 16.996 12.347 17.029 1.00 27.88 4 PHE B C 1
ATOM 781 O O . PHE B 1 4 ? 16.888 11.592 17.989 1.00 30.07 4 PHE B O 1
ATOM 789 N N . SER B 1 5 ? 16.029 12.539 16.124 1.00 27.40 5 SER B N 1
ATOM 790 C CA . SER B 1 5 ? 14.859 11.702 16.055 1.00 29.21 5 SER B CA 1
ATOM 791 C C . SER B 1 5 ? 14.532 11.504 14.597 1.00 29.70 5 SER B C 1
ATOM 792 O O . SER B 1 5 ? 14.746 12.407 13.822 1.00 28.15 5 SER B O 1
ATOM 795 N N . SER B 1 6 ? 13.950 10.359 14.265 1.00 31.99 6 SER B N 1
ATOM 796 C CA . SER B 1 6 ? 13.514 10.112 12.914 1.00 31.56 6 SER B CA 1
ATOM 797 C C . SER B 1 6 ? 12.228 9.306 12.955 1.00 30.87 6 SER B C 1
ATOM 798 O O . SER B 1 6 ? 12.119 8.318 13.693 1.00 36.06 6 SER B O 1
ATOM 801 N N . ARG B 1 7 ? 11.289 9.703 12.099 1.00 33.35 7 ARG B N 1
ATOM 802 C CA . ARG B 1 7 ? 10.145 8.875 11.731 1.00 34.73 7 ARG B CA 1
ATOM 803 C C . ARG B 1 7 ? 10.513 8.001 10.525 1.00 33.53 7 ARG B C 1
ATOM 804 O O . ARG B 1 7 ? 10.670 8.500 9.423 1.00 31.08 7 ARG B O 1
ATOM 812 N N . VAL B 1 8 ? 10.551 6.686 10.734 1.00 29.58 8 VAL B N 1
ATOM 813 C CA . VAL B 1 8 ? 11.122 5.724 9.784 1.00 32.51 8 VAL B CA 1
ATOM 814 C C . VAL B 1 8 ? 10.029 5.104 8.891 1.00 31.28 8 VAL B C 1
ATOM 815 O O . VAL B 1 8 ? 9.096 4.466 9.373 1.00 34.33 8 VAL B O 1
ATOM 819 N N . ASP B 1 9 ? 10.183 5.248 7.568 1.00 37.51 9 ASP B N 1
ATOM 820 C CA . ASP B 1 9 ? 9.352 4.583 6.573 1.00 34.67 9 ASP B CA 1
ATOM 821 C C . ASP B 1 9 ? 9.375 3.078 6.764 1.00 35.28 9 ASP B C 1
ATOM 822 O O . ASP B 1 9 ? 10.393 2.523 7.179 1.00 33.30 9 ASP B O 1
ATOM 827 N N . LEU B 1 10 ? 8.293 2.431 6.333 1.00 35.34 10 LEU B N 1
ATOM 828 C CA . LEU B 1 10 ? 8.119 0.991 6.427 1.00 38.00 10 LEU B CA 1
ATOM 829 C C . LEU B 1 10 ? 9.225 0.238 5.698 1.00 37.12 10 LEU B C 1
ATOM 830 O O . LEU B 1 10 ? 9.647 -0.836 6.111 1.00 37.84 10 LEU B O 1
ATOM 835 N N . GLN B 1 11 ? 9.641 0.781 4.566 1.00 39.48 11 GLN B N 1
ATOM 836 C CA . GLN B 1 11 ? 10.591 0.108 3.685 1.00 43.60 11 GLN B CA 1
ATOM 837 C C . GLN B 1 11 ? 12.019 0.238 4.213 1.00 42.00 11 GLN B C 1
ATOM 838 O O . GLN B 1 11 ? 12.900 -0.480 3.747 1.00 44.06 11 GLN B O 1
ATOM 844 N N . SER B 1 12 ? 12.249 1.186 5.143 1.00 35.69 12 SER B N 1
ATOM 845 C CA . SER B 1 12 ? 13.529 1.359 5.832 1.00 34.79 12 SER B CA 1
ATOM 846 C C . SER B 1 12 ? 13.600 0.584 7.157 1.00 34.24 12 SER B C 1
ATOM 847 O O . SER B 1 12 ? 14.517 0.785 7.974 1.00 32.91 12 SER B O 1
ATOM 850 N N . ILE B 1 13 ? 12.628 -0.296 7.367 1.00 33.03 13 ILE B N 1
ATOM 851 C CA . ILE B 1 13 ? 12.623 -1.237 8.475 1.00 32.76 13 ILE B CA 1
ATOM 852 C C . ILE B 1 13 ? 12.807 -2.596 7.844 1.00 37.85 13 ILE B C 1
ATOM 853 O O . ILE B 1 13 ? 12.094 -2.893 6.908 1.00 34.17 13 ILE B O 1
ATOM 858 N N . VAL B 1 14 ? 13.790 -3.358 8.317 1.00 40.72 14 VAL B N 1
ATOM 859 C CA . VAL B 1 14 ? 14.093 -4.656 7.748 1.00 38.48 14 VAL B CA 1
ATOM 860 C C . VAL B 1 14 ? 13.833 -5.679 8.828 1.00 36.60 14 VAL B C 1
ATOM 861 O O . VAL B 1 14 ? 14.348 -5.495 9.926 1.00 37.63 14 VAL B O 1
ATOM 865 N N . LEU B 1 15 ? 13.044 -6.714 8.525 1.00 36.59 15 LEU B N 1
ATOM 866 C CA . LEU B 1 15 ? 12.833 -7.784 9.483 1.00 40.52 15 LEU B CA 1
ATOM 867 C C . LEU B 1 15 ? 13.960 -8.785 9.294 1.00 42.45 15 LEU B C 1
ATOM 868 O O . LEU B 1 15 ? 14.182 -9.244 8.184 1.00 41.21 15 LEU B O 1
ATOM 873 N N . VAL B 1 16 ? 14.629 -9.122 10.403 1.00 38.90 16 VAL B N 1
ATOM 874 C CA . VAL B 1 16 ? 15.725 -10.063 10.423 1.00 38.89 16 VAL B CA 1
ATOM 875 C C . VAL B 1 16 ? 15.288 -11.339 11.127 1.00 40.89 16 VAL B C 1
ATOM 876 O O . VAL B 1 16 ? 14.773 -11.306 12.242 1.00 42.47 16 VAL B O 1
ATOM 880 N N . ASP B 1 17 ? 15.531 -12.468 10.464 1.00 40.06 17 ASP B N 1
ATOM 881 C CA . ASP B 1 17 ? 15.249 -13.776 11.023 1.00 37.79 17 ASP B CA 1
ATOM 882 C C . ASP B 1 17 ? 16.566 -14.436 11.409 1.00 42.77 17 ASP B C 1
ATOM 883 O O . ASP B 1 17 ? 17.265 -14.986 10.551 1.00 51.23 17 ASP B O 1
ATOM 888 N N . GLU B 1 18 ? 16.888 -14.411 12.705 1.00 37.88 18 GLU B N 1
ATOM 889 C CA . GLU B 1 18 ? 18.195 -14.862 13.156 1.00 46.47 18 GLU B CA 1
ATOM 890 C C . GLU B 1 18 ? 18.368 -16.376 12.964 1.00 46.52 18 GLU B C 1
ATOM 891 O O . GLU B 1 18 ? 19.489 -16.853 13.120 1.00 41.83 18 GLU B O 1
ATOM 897 N N . SER B 1 19 ? 17.281 -17.105 12.629 1.00 50.64 19 SER B N 1
ATOM 898 C CA . SER B 1 19 ? 17.286 -18.564 12.521 1.00 51.75 19 SER B CA 1
ATOM 899 C C . SER B 1 19 ? 17.834 -19.024 11.171 1.00 48.91 19 SER B C 1
ATOM 900 O O . SER B 1 19 ? 18.095 -20.206 10.982 1.00 46.92 19 SER B O 1
ATOM 903 N N . GLN B 1 20 ? 17.958 -18.091 10.224 1.00 44.90 20 GLN B N 1
ATOM 904 C CA . GLN B 1 20 ? 18.695 -18.332 8.999 1.00 42.90 20 GLN B CA 1
ATOM 905 C C . GLN B 1 20 ? 20.158 -18.656 9.281 1.00 47.05 20 GLN B C 1
ATOM 906 O O . GLN B 1 20 ? 20.771 -18.168 10.236 1.00 40.88 20 GLN B O 1
ATOM 912 N N . SER B 1 21 ? 20.740 -19.408 8.352 1.00 39.57 21 SER B N 1
ATOM 913 C CA . SER B 1 21 ? 22.122 -19.804 8.461 1.00 42.22 21 SER B CA 1
ATOM 914 C C . SER B 1 21 ? 22.987 -18.558 8.428 1.00 39.40 21 SER B C 1
ATOM 915 O O . SER B 1 21 ? 22.612 -17.555 7.820 1.00 41.59 21 SER B O 1
ATOM 918 N N . ILE B 1 22 ? 24.125 -18.663 9.116 1.00 38.03 22 ILE B N 1
ATOM 919 C CA . ILE B 1 22 ? 25.183 -17.678 9.090 1.00 37.93 22 ILE B CA 1
ATOM 920 C C . ILE B 1 22 ? 25.468 -17.272 7.652 1.00 37.61 22 ILE B C 1
ATOM 921 O O . ILE B 1 22 ? 25.744 -16.100 7.428 1.00 36.62 22 ILE B O 1
ATOM 926 N N . THR B 1 23 ? 25.428 -18.236 6.708 1.00 38.73 23 THR B N 1
ATOM 927 C CA . THR B 1 23 ? 25.871 -18.023 5.330 1.00 38.93 23 THR B CA 1
ATOM 928 C C . THR B 1 23 ? 24.715 -17.644 4.395 1.00 40.11 23 THR B C 1
ATOM 929 O O . THR B 1 23 ? 24.916 -17.555 3.192 1.00 39.08 23 THR B O 1
ATOM 933 N N . SER B 1 24 ? 23.501 -17.481 4.934 1.00 39.77 24 SER B N 1
ATOM 934 C CA . SER B 1 24 ? 22.276 -17.268 4.177 1.00 39.51 24 SER B CA 1
ATOM 935 C C . SER B 1 24 ? 22.338 -16.032 3.268 1.00 37.62 24 SER B C 1
ATOM 936 O O . SER B 1 24 ? 23.018 -15.056 3.548 1.00 41.58 24 SER B O 1
ATOM 939 N N . ASP B 1 25 ? 21.594 -16.068 2.154 1.00 39.73 25 ASP B N 1
ATOM 940 C CA . ASP B 1 25 ? 21.413 -14.905 1.298 1.00 41.87 25 ASP B CA 1
ATOM 941 C C . ASP B 1 25 ? 20.769 -13.761 2.083 1.00 39.23 25 ASP B C 1
ATOM 942 O O . ASP B 1 25 ? 21.123 -12.604 1.885 1.00 45.48 25 ASP B O 1
ATOM 947 N N . HIS B 1 26 ? 19.822 -14.119 2.959 1.00 39.57 26 HIS B N 1
ATOM 948 C CA . HIS B 1 26 ? 19.077 -13.171 3.776 1.00 45.41 26 HIS B CA 1
ATOM 949 C C . HIS B 1 26 ? 20.012 -12.206 4.497 1.00 39.16 26 HIS B C 1
ATOM 950 O O . HIS B 1 26 ? 19.782 -11.002 4.438 1.00 43.98 26 HIS B O 1
ATOM 957 N N . PHE B 1 27 ? 21.056 -12.730 5.157 1.00 35.79 27 PHE B N 1
ATOM 958 C CA . PHE B 1 27 ? 22.000 -11.902 5.875 1.00 37.40 27 PHE B CA 1
ATOM 959 C C . PHE B 1 27 ? 22.797 -11.059 4.875 1.00 40.47 27 PHE B C 1
ATOM 960 O O . PHE B 1 27 ? 23.103 -9.909 5.140 1.00 40.34 27 PHE B O 1
ATOM 968 N N . ARG B 1 28 ? 23.072 -11.581 3.685 1.00 40.31 28 ARG B N 1
ATOM 969 C CA . ARG B 1 28 ? 23.790 -10.789 2.710 1.00 41.85 28 ARG B CA 1
ATOM 970 C C . ARG B 1 28 ? 22.883 -9.705 2.167 1.00 34.73 28 ARG B C 1
ATOM 971 O O . ARG B 1 28 ? 23.332 -8.619 1.850 1.00 39.04 28 ARG B O 1
ATOM 979 N N . ALA B 1 29 ? 21.591 -9.989 2.125 1.00 40.92 29 ALA B N 1
ATOM 980 C CA . ALA B 1 29 ? 20.621 -8.981 1.736 1.00 40.97 29 ALA B CA 1
ATOM 981 C C . ALA B 1 29 ? 20.628 -7.857 2.764 1.00 40.43 29 ALA B C 1
ATOM 982 O O . ALA B 1 29 ? 20.730 -6.676 2.394 1.00 37.98 29 ALA B O 1
ATOM 984 N N . CYS B 1 30 ? 20.633 -8.211 4.071 1.00 40.37 30 CYS B N 1
ATOM 985 C CA . CYS B 1 30 ? 20.637 -7.186 5.124 1.00 34.48 30 CYS B CA 1
ATOM 986 C C . CYS B 1 30 ? 21.903 -6.324 5.057 1.00 35.99 30 CYS B C 1
ATOM 987 O O . CYS B 1 30 ? 21.881 -5.085 5.166 1.00 38.72 30 CYS B O 1
ATOM 990 N N . TRP B 1 31 ? 23.030 -7.004 4.825 1.00 34.13 31 TRP B N 1
ATOM 991 C CA . TRP B 1 31 ? 24.351 -6.417 4.745 1.00 38.39 31 TRP B CA 1
ATOM 992 C C . TRP B 1 31 ? 24.455 -5.347 3.644 1.00 38.94 31 TRP B C 1
ATOM 993 O O . TRP B 1 31 ? 24.946 -4.227 3.856 1.00 32.41 31 TRP B O 1
ATOM 1004 N N . ASN B 1 32 ? 23.951 -5.697 2.462 1.00 48.53 32 ASN B N 1
ATOM 1005 C CA . ASN B 1 32 ? 23.890 -4.792 1.328 1.00 48.01 32 ASN B CA 1
ATOM 1006 C C . ASN B 1 32 ? 23.039 -3.562 1.641 1.00 44.59 32 ASN B C 1
ATOM 1007 O O . ASN B 1 32 ? 23.471 -2.444 1.377 1.00 47.34 32 ASN B O 1
ATOM 1012 N N . ALA B 1 33 ? 21.842 -3.775 2.204 1.00 41.83 33 ALA B N 1
ATOM 1013 C CA . ALA B 1 33 ? 20.934 -2.699 2.566 1.00 43.65 33 ALA B CA 1
ATOM 1014 C C . ALA B 1 33 ? 21.653 -1.634 3.387 1.00 42.43 33 ALA B C 1
ATOM 1015 O O . ALA B 1 33 ? 21.407 -0.438 3.215 1.00 48.62 33 ALA B O 1
ATOM 1017 N N . LEU B 1 34 ? 22.540 -2.097 4.271 1.00 37.81 34 LEU B N 1
ATOM 1018 C CA . LEU B 1 34 ? 23.357 -1.250 5.130 1.00 39.70 34 LEU B CA 1
ATOM 1019 C C . LEU B 1 34 ? 24.487 -0.573 4.355 1.00 38.92 34 LEU B C 1
ATOM 1020 O O . LEU B 1 34 ? 24.712 0.609 4.518 1.00 33.41 34 LEU B O 1
ATOM 1025 N N . ILE B 1 35 ? 25.183 -1.328 3.501 1.00 42.98 35 ILE B N 1
ATOM 1026 C CA . ILE B 1 35 ? 26.180 -0.766 2.601 1.00 49.68 35 ILE B CA 1
ATOM 1027 C C . ILE B 1 35 ? 25.570 0.339 1.733 1.00 44.46 35 ILE B C 1
ATOM 1028 O O . ILE B 1 35 ? 26.134 1.424 1.591 1.00 53.95 35 ILE B O 1
ATOM 1033 N N . ILE B 1 36 ? 24.411 0.045 1.158 1.00 46.12 36 ILE B N 1
ATOM 1034 C CA . ILE B 1 36 ? 23.661 0.995 0.347 1.00 53.50 36 ILE B CA 1
ATOM 1035 C C . ILE B 1 36 ? 23.370 2.264 1.141 1.00 54.29 36 ILE B C 1
ATOM 1036 O O . ILE B 1 36 ? 23.776 3.349 0.742 1.00 51.25 36 ILE B O 1
ATOM 1041 N N . ALA B 1 37 ? 22.670 2.090 2.269 1.00 49.96 37 ALA B N 1
ATOM 1042 C CA . ALA B 1 37 ? 22.322 3.160 3.188 1.00 45.72 37 ALA B CA 1
ATOM 1043 C C . ALA B 1 37 ? 23.514 4.000 3.635 1.00 44.20 37 ALA B C 1
ATOM 1044 O O . ALA B 1 37 ? 23.320 5.127 4.075 1.00 53.45 37 ALA B O 1
ATOM 1046 N N . MET B 1 38 ? 24.726 3.458 3.651 1.00 42.36 38 MET B N 1
ATOM 1047 C CA . MET B 1 38 ? 25.860 4.291 4.023 1.00 49.55 38 MET B CA 1
ATOM 1048 C C . MET B 1 38 ? 26.414 5.004 2.789 1.00 55.27 38 MET B C 1
ATOM 1049 O O . MET B 1 38 ? 27.236 5.910 2.910 1.00 55.15 38 MET B O 1
ATOM 1054 N N . GLU B 1 39 ? 25.949 4.582 1.613 1.00 60.72 39 GLU B N 1
ATOM 1055 C CA . GLU B 1 39 ? 26.578 4.924 0.348 1.00 58.82 39 GLU B CA 1
ATOM 1056 C C . GLU B 1 39 ? 28.043 4.527 0.397 1.00 61.11 39 GLU B C 1
ATOM 1057 O O . GLU B 1 39 ? 28.901 5.311 0.012 1.00 61.64 39 GLU B O 1
ATOM 1063 N N . ALA B 1 40 ? 28.296 3.291 0.847 1.00 59.21 40 ALA B N 1
ATOM 1064 C CA . ALA B 1 40 ? 29.651 2.825 1.088 1.00 61.12 40 ALA B CA 1
ATOM 1065 C C . ALA B 1 40 ? 30.164 1.999 -0.090 1.00 65.36 40 ALA B C 1
ATOM 1066 O O . ALA B 1 40 ? 29.397 1.382 -0.840 1.00 60.08 40 ALA B O 1
ATOM 1068 N N . ASN B 1 41 ? 31.494 2.007 -0.211 1.00 57.93 41 ASN B N 1
ATOM 1069 C CA . ASN B 1 41 ? 32.194 1.248 -1.226 1.00 62.89 41 ASN B CA 1
ATOM 1070 C C . ASN B 1 41 ? 32.585 -0.097 -0.639 1.00 52.16 41 ASN B C 1
ATOM 1071 O O . ASN B 1 41 ? 33.588 -0.187 0.069 1.00 54.53 41 ASN B O 1
ATOM 1076 N N . PRO B 1 42 ? 31.866 -1.200 -0.932 1.00 56.46 42 PRO B N 1
ATOM 1077 C CA . PRO B 1 42 ? 32.238 -2.491 -0.346 1.00 62.08 42 PRO B CA 1
ATOM 1078 C C . PRO B 1 42 ? 33.726 -2.802 -0.549 1.00 75.92 42 PRO B C 1
ATOM 1079 O O . PRO B 1 42 ? 34.284 -3.618 0.183 1.00 71.14 42 PRO B O 1
ATOM 1083 N N . SER B 1 43 ? 34.352 -2.107 -1.521 1.00 90.06 43 SER B N 1
ATOM 1084 C CA . SER B 1 43 ? 35.722 -2.340 -1.955 1.00 88.29 43 SER B CA 1
ATOM 1085 C C . SER B 1 43 ? 36.710 -1.532 -1.116 1.00 81.08 43 SER B C 1
ATOM 1086 O O . SER B 1 43 ? 37.771 -2.043 -0.780 1.00 88.65 43 SER B O 1
ATOM 1089 N N . GLU B 1 44 ? 36.384 -0.270 -0.808 1.00 78.55 44 GLU B N 1
ATOM 1090 C CA . GLU B 1 44 ? 37.244 0.555 0.035 1.00 72.71 44 GLU B CA 1
ATOM 1091 C C . GLU B 1 44 ? 36.412 1.211 1.136 1.00 60.53 44 GLU B C 1
ATOM 1092 O O . GLU B 1 44 ? 36.098 2.399 1.072 1.00 62.55 44 GLU B O 1
ATOM 1098 N N . LEU B 1 45 ? 36.060 0.435 2.160 1.00 56.06 45 LEU B N 1
ATOM 1099 C CA . LEU B 1 45 ? 35.291 0.983 3.264 1.00 53.84 45 LEU B CA 1
ATOM 1100 C C . LEU B 1 45 ? 36.203 1.871 4.088 1.00 53.05 45 LEU B C 1
ATOM 1101 O O . LEU B 1 45 ? 37.342 1.499 4.374 1.00 54.67 45 LEU B O 1
ATOM 1106 N N . SER B 1 46 ? 35.686 3.038 4.473 1.00 56.25 46 SER B N 1
ATOM 1107 C CA . SER B 1 46 ? 36.356 3.868 5.461 1.00 51.87 46 SER B CA 1
ATOM 1108 C C . SER B 1 46 ? 36.341 3.193 6.836 1.00 51.15 46 SER B C 1
ATOM 1109 O O . SER B 1 46 ? 35.679 2.180 7.062 1.00 58.23 46 SER B O 1
ATOM 1112 N N . SER B 1 47 ? 37.079 3.771 7.775 1.00 55.83 47 SER B N 1
ATOM 1113 C CA . SER B 1 47 ? 37.111 3.269 9.139 1.00 63.19 47 SER B CA 1
ATOM 1114 C C . SER B 1 47 ? 35.717 3.274 9.738 1.00 49.98 47 SER B C 1
ATOM 1115 O O . SER B 1 47 ? 35.341 2.309 10.393 1.00 50.86 47 SER B O 1
ATOM 1118 N N . GLY B 1 48 ? 35.007 4.388 9.522 1.00 48.00 48 GLY B N 1
ATOM 1119 C CA . GLY B 1 48 ? 33.705 4.652 10.121 1.00 48.08 48 GLY B CA 1
ATOM 1120 C C . GLY B 1 48 ? 32.634 3.722 9.559 1.00 48.14 48 GLY B C 1
ATOM 1121 O O . GLY B 1 48 ? 31.770 3.242 10.296 1.00 39.25 48 GLY B O 1
ATOM 1122 N N . GLU B 1 49 ? 32.717 3.472 8.249 1.00 44.78 49 GLU B N 1
ATOM 1123 C CA . GLU B 1 49 ? 31.847 2.513 7.599 1.00 45.00 49 GLU B CA 1
ATOM 1124 C C . GLU B 1 49 ? 32.186 1.092 8.053 1.00 45.65 49 GLU B C 1
ATOM 1125 O O . GLU B 1 49 ? 31.263 0.313 8.289 1.00 47.17 49 GLU B O 1
ATOM 1131 N N . GLU B 1 50 ? 33.483 0.748 8.167 1.00 44.90 50 GLU B N 1
ATOM 1132 C CA . GLU B 1 50 ? 33.873 -0.574 8.637 1.00 42.50 50 GLU B CA 1
ATOM 1133 C C . GLU B 1 50 ? 33.408 -0.803 10.079 1.00 40.30 50 GLU B C 1
ATOM 1134 O O . GLU B 1 50 ? 33.109 -1.935 10.439 1.00 38.91 50 GLU B O 1
ATOM 1140 N N . ALA B 1 51 ? 33.415 0.239 10.931 1.00 35.48 51 ALA B N 1
ATOM 1141 C CA . ALA B 1 51 ? 32.898 0.131 12.296 1.00 34.70 51 ALA B CA 1
ATOM 1142 C C . ALA B 1 51 ? 31.411 -0.216 12.273 1.00 32.70 51 ALA B C 1
ATOM 1143 O O . ALA B 1 51 ? 30.958 -1.083 13.026 1.00 34.77 51 ALA B O 1
ATOM 1145 N N . VAL B 1 52 ? 30.682 0.395 11.338 1.00 30.79 52 VAL B N 1
ATOM 1146 C CA . VAL B 1 52 ? 29.262 0.123 11.204 1.00 31.83 52 VAL B CA 1
ATOM 1147 C C . VAL B 1 52 ? 29.082 -1.358 10.831 1.00 34.36 52 VAL B C 1
ATOM 1148 O O . VAL B 1 52 ? 28.400 -2.087 11.546 1.00 29.52 52 VAL B O 1
ATOM 1152 N N . MET B 1 53 ? 29.776 -1.842 9.794 1.00 32.54 53 MET B N 1
ATOM 1153 C CA . MET B 1 53 ? 29.558 -3.206 9.344 1.00 29.30 53 MET B CA 1
ATOM 1154 C C . MET B 1 53 ? 30.017 -4.227 10.373 1.00 29.40 53 MET B C 1
ATOM 1155 O O . MET B 1 5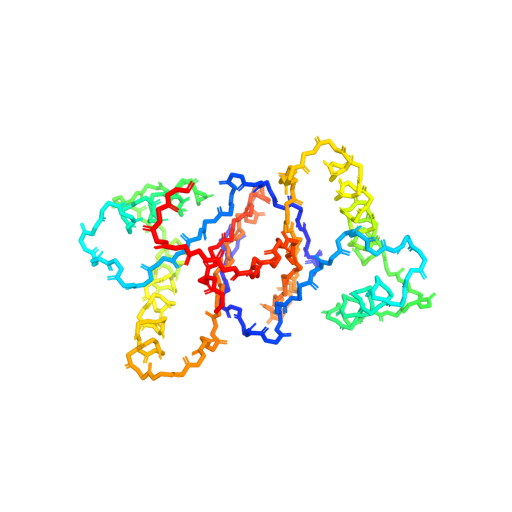3 ? 29.401 -5.278 10.435 1.00 36.11 53 MET B O 1
ATOM 1160 N N . ALA B 1 54 ? 31.079 -3.947 11.140 1.00 32.47 54 ALA B N 1
ATOM 1161 C CA . ALA B 1 54 ? 31.482 -4.797 12.253 1.00 34.01 54 ALA B CA 1
ATOM 1162 C C . ALA B 1 54 ? 30.456 -4.780 13.379 1.00 34.27 54 ALA B C 1
ATOM 1163 O O . ALA B 1 54 ? 30.272 -5.794 14.035 1.00 41.16 54 ALA B O 1
ATOM 1165 N N . ASP B 1 55 ? 29.840 -3.628 13.642 1.00 38.20 55 ASP B N 1
ATOM 1166 C CA . ASP B 1 55 ? 28.764 -3.517 14.635 1.00 36.03 55 ASP B CA 1
ATOM 1167 C C . ASP B 1 55 ? 27.627 -4.473 14.235 1.00 33.40 55 ASP B C 1
ATOM 1168 O O . ASP B 1 55 ? 27.092 -5.259 15.033 1.00 32.03 55 ASP B O 1
ATOM 1173 N N . PHE B 1 56 ? 27.303 -4.430 12.961 1.00 30.28 56 PHE B N 1
ATOM 1174 C CA . PHE B 1 56 ? 26.212 -5.200 12.425 1.00 31.17 56 PHE B CA 1
ATOM 1175 C C . PHE B 1 56 ? 26.505 -6.700 12.477 1.00 37.12 56 PHE B C 1
ATOM 1176 O O . PHE B 1 56 ? 25.639 -7.475 12.900 1.00 28.57 56 PHE B O 1
ATOM 1184 N N . SER B 1 57 ? 27.698 -7.117 12.001 1.00 39.23 57 SER B N 1
ATOM 1185 C CA . SER B 1 57 ? 28.024 -8.539 11.948 1.00 41.67 57 SER B CA 1
ATOM 1186 C C . SER B 1 57 ? 28.008 -9.097 13.372 1.00 34.04 57 SER B C 1
ATOM 1187 O O . SER B 1 57 ? 27.495 -10.187 13.633 1.00 41.41 57 SER B O 1
ATOM 1190 N N . GLU B 1 58 ? 28.468 -8.274 14.300 1.00 32.81 58 GLU B N 1
ATOM 1191 C CA . GLU B 1 58 ? 28.398 -8.576 15.719 1.00 41.50 58 GLU B CA 1
ATOM 1192 C C . GLU B 1 58 ? 26.959 -8.659 16.211 1.00 44.90 58 GLU B C 1
ATOM 1193 O O . GLU B 1 58 ? 26.618 -9.490 17.071 1.00 40.02 58 GLU B O 1
ATOM 1199 N N . TRP B 1 59 ? 26.150 -7.714 15.734 1.00 36.41 59 TRP B N 1
ATOM 1200 C CA . TRP B 1 59 ? 24.744 -7.728 16.060 1.00 36.64 59 TRP B CA 1
ATOM 1201 C C . TRP B 1 59 ? 24.101 -9.053 15.664 1.00 35.02 59 TRP B C 1
ATOM 1202 O O . TRP B 1 59 ? 23.330 -9.622 16.450 1.00 31.84 59 TRP B O 1
ATOM 1213 N N . ILE B 1 60 ? 24.419 -9.533 14.458 1.00 32.81 60 ILE B N 1
ATOM 1214 C CA . ILE B 1 60 ? 23.805 -10.756 13.955 1.00 33.94 60 ILE B CA 1
ATOM 1215 C C . ILE B 1 60 ? 24.309 -11.925 14.812 1.00 35.77 60 ILE B C 1
ATOM 1216 O O . ILE B 1 60 ? 23.539 -12.767 15.255 1.00 43.16 60 ILE B O 1
ATOM 1221 N N . ALA B 1 61 ? 25.617 -12.016 15.046 1.00 32.24 61 ALA B N 1
ATOM 1222 C CA . ALA B 1 61 ? 26.114 -13.157 15.803 1.00 37.41 61 ALA B CA 1
ATOM 1223 C C . ALA B 1 61 ? 25.483 -13.175 17.202 1.00 36.60 61 ALA B C 1
ATOM 1224 O O . ALA B 1 61 ? 25.133 -14.221 17.708 1.00 40.27 61 ALA B O 1
ATOM 1226 N N . ASP B 1 62 ? 25.250 -12.026 17.826 1.00 38.37 62 ASP B N 1
ATOM 1227 C CA . ASP B 1 62 ? 24.601 -12.011 19.133 1.00 38.79 62 ASP B CA 1
ATOM 1228 C C . ASP B 1 62 ? 23.142 -12.466 19.069 1.00 40.23 62 ASP B C 1
ATOM 1229 O O . ASP B 1 62 ? 22.646 -13.058 20.018 1.00 42.00 62 ASP B O 1
ATOM 1234 N N . LEU B 1 63 ? 22.444 -12.168 17.979 1.00 37.67 63 LEU B N 1
ATOM 1235 C CA . LEU B 1 63 ? 21.075 -12.638 17.833 1.00 41.99 63 LEU B CA 1
ATOM 1236 C C . LEU B 1 63 ? 21.099 -14.161 17.941 1.00 46.90 63 LEU B C 1
ATOM 1237 O O . LEU B 1 63 ? 20.296 -14.738 18.668 1.00 39.71 63 LEU B O 1
ATOM 1242 N N . LYS B 1 64 ? 22.022 -14.782 17.197 1.00 42.02 64 LYS B N 1
ATOM 1243 C CA . LYS B 1 64 ? 22.087 -16.231 17.111 1.00 42.97 64 LYS B CA 1
ATOM 1244 C C . LYS B 1 64 ? 22.546 -16.801 18.456 1.00 44.73 64 LYS B C 1
ATOM 1245 O O . LYS B 1 64 ? 21.943 -17.728 19.006 1.00 53.83 64 LYS B O 1
ATOM 1251 N N . ALA B 1 65 ? 23.592 -16.225 19.034 1.00 45.04 65 ALA B N 1
ATOM 1252 C CA . ALA B 1 65 ? 24.024 -16.722 20.321 1.00 47.85 65 ALA B CA 1
ATOM 1253 C C . ALA B 1 65 ? 22.866 -16.642 21.320 1.00 54.72 65 ALA B C 1
ATOM 1254 O O . ALA B 1 65 ? 22.655 -17.583 22.078 1.00 54.23 65 ALA B O 1
ATOM 1256 N N . ASP B 1 66 ? 22.074 -15.562 21.261 1.00 51.73 66 ASP B N 1
ATOM 1257 C CA . ASP B 1 66 ? 21.018 -15.300 22.234 1.00 53.96 66 ASP B CA 1
ATOM 1258 C C . ASP B 1 66 ? 19.758 -16.127 21.956 1.00 59.94 66 ASP B C 1
ATOM 1259 O O . ASP B 1 66 ? 18.997 -16.457 22.877 1.00 54.53 66 ASP B O 1
ATOM 1264 N N . ALA B 1 67 ? 19.500 -16.412 20.676 1.00 58.30 67 ALA B N 1
ATOM 1265 C CA . ALA B 1 67 ? 18.285 -17.113 20.293 1.00 55.65 67 ALA B CA 1
ATOM 1266 C C . ALA B 1 67 ? 18.365 -18.596 20.672 1.00 62.24 67 ALA B C 1
ATOM 1267 O O . ALA B 1 67 ? 17.329 -19.221 20.882 1.00 64.80 67 ALA B O 1
ATOM 1269 N N . ASP B 1 68 ? 19.580 -19.163 20.742 1.00 66.51 68 ASP B N 1
ATOM 1270 C CA . ASP B 1 68 ? 19.781 -20.488 21.319 1.00 69.42 68 ASP B CA 1
ATOM 1271 C C . ASP B 1 68 ? 19.388 -20.517 22.796 1.00 70.23 68 ASP B C 1
ATOM 1272 O O . ASP B 1 68 ? 19.064 -21.578 23.308 1.00 74.94 68 ASP B O 1
ATOM 1277 N N . LYS B 1 69 ? 19.428 -19.361 23.476 1.00 77.10 69 LYS B N 1
ATOM 1278 C CA . LYS B 1 69 ? 19.119 -19.271 24.896 1.00 76.22 69 LYS B CA 1
ATOM 1279 C C . LYS B 1 69 ? 17.621 -19.086 25.142 1.00 76.38 69 LYS B C 1
ATOM 1280 O O . LYS B 1 69 ? 17.065 -19.810 25.956 1.00 78.54 69 LYS B O 1
ATOM 1286 N N . ALA B 1 70 ? 16.964 -18.138 24.456 1.00 77.20 70 ALA B N 1
ATOM 1287 C CA . ALA B 1 70 ? 15.586 -17.791 24.783 1.00 79.09 70 ALA B CA 1
ATOM 1288 C C . ALA B 1 70 ? 14.773 -17.443 23.531 1.00 80.06 70 ALA B C 1
ATOM 1289 O O . ALA B 1 70 ? 15.317 -17.357 22.427 1.00 75.92 70 ALA B O 1
ATOM 1291 N N . SER B 1 71 ? 13.457 -17.238 23.734 1.00 77.14 71 SER B N 1
ATOM 1292 C CA . SER B 1 71 ? 12.520 -16.823 22.689 1.00 78.14 71 SER B CA 1
ATOM 1293 C C . SER B 1 71 ? 12.717 -15.357 22.284 1.00 71.94 71 SER B C 1
ATOM 1294 O O . SER B 1 71 ? 12.327 -14.978 21.183 1.00 64.85 71 SER B O 1
ATOM 1297 N N . TYR B 1 72 ? 13.249 -14.537 23.207 1.00 64.24 72 TYR B N 1
ATOM 1298 C CA . TYR B 1 72 ? 13.646 -13.159 22.949 1.00 62.34 72 TYR B CA 1
ATOM 1299 C C . TYR B 1 72 ? 15.174 -13.067 22.896 1.00 52.99 72 TYR B C 1
ATOM 1300 O O . TYR B 1 72 ? 15.885 -13.980 23.328 1.00 59.67 72 TYR B O 1
ATOM 1309 N N . VAL B 1 73 ? 15.659 -11.905 22.442 1.00 51.18 73 VAL B N 1
ATOM 1310 C CA . VAL B 1 73 ? 17.088 -11.614 22.387 1.00 47.78 73 VAL B CA 1
ATOM 1311 C C . VAL B 1 73 ? 17.396 -10.341 23.175 1.00 34.76 73 VAL B C 1
ATOM 1312 O O . VAL B 1 73 ? 16.490 -9.590 23.503 1.00 42.08 73 VAL B O 1
ATOM 1316 N N . ARG B 1 74 ? 18.655 -10.175 23.576 1.00 36.39 74 ARG B N 1
ATOM 1317 C CA . ARG B 1 74 ? 19.056 -9.075 24.434 1.00 40.78 74 ARG B CA 1
ATOM 1318 C C . ARG B 1 74 ? 18.985 -7.743 23.682 1.00 37.81 74 ARG B C 1
ATOM 1319 O O . ARG B 1 74 ? 18.577 -6.736 24.256 1.00 33.39 74 ARG B O 1
ATOM 1327 N N . LYS B 1 75 ? 19.461 -7.733 22.424 1.00 34.05 75 LYS B N 1
ATOM 1328 C CA . LYS B 1 75 ? 19.543 -6.512 21.632 1.00 29.02 75 LYS B CA 1
ATOM 1329 C C . LYS B 1 75 ? 18.893 -6.773 20.294 1.00 26.20 75 LYS B C 1
ATOM 1330 O O . LYS B 1 75 ? 19.586 -7.109 19.339 1.00 30.93 75 LYS B O 1
ATOM 1336 N N . PRO B 1 76 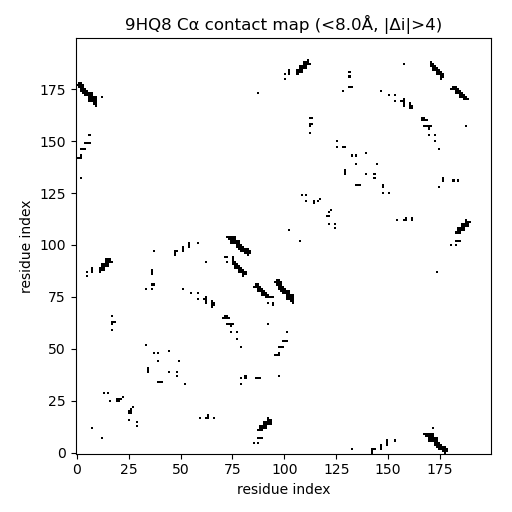? 17.560 -6.647 20.203 1.00 28.61 76 PRO B N 1
ATOM 1337 C CA . PRO B 1 76 ? 16.790 -7.032 19.020 1.00 28.34 76 PRO B CA 1
ATOM 1338 C C . PRO B 1 76 ? 16.754 -6.057 17.851 1.00 30.99 76 PRO B C 1
ATOM 1339 O O . PRO B 1 76 ? 16.107 -6.333 16.847 1.00 27.91 76 PRO B O 1
ATOM 1343 N N . ALA B 1 77 ? 17.367 -4.894 18.017 1.00 31.16 77 ALA B N 1
ATOM 1344 C CA . ALA B 1 77 ? 17.326 -3.919 16.944 1.00 29.75 77 ALA B CA 1
ATOM 1345 C C . ALA B 1 77 ? 18.700 -3.314 16.685 1.00 26.93 77 ALA B C 1
ATOM 1346 O O . ALA B 1 77 ? 19.555 -3.167 17.562 1.00 24.71 77 ALA B O 1
ATOM 1348 N N . PHE B 1 78 ? 18.872 -2.910 15.418 1.00 25.48 78 PHE B N 1
ATOM 1349 C CA . PHE B 1 78 ? 20.112 -2.339 15.000 1.00 22.41 78 PHE B CA 1
ATOM 1350 C C . PHE B 1 78 ? 19.701 -1.079 14.308 1.00 24.72 78 PHE B C 1
ATOM 1351 O O . PHE B 1 78 ? 18.955 -1.213 13.360 1.00 25.70 78 PHE B O 1
ATOM 1359 N N . VAL B 1 79 ? 20.179 0.092 14.789 1.00 27.99 79 VAL B N 1
ATOM 1360 C CA . VAL B 1 79 ? 19.840 1.371 14.152 1.00 29.15 79 VAL B CA 1
ATOM 1361 C C . VAL B 1 79 ? 21.064 1.881 13.386 1.00 29.96 79 VAL B C 1
ATOM 1362 O O . VAL B 1 79 ? 22.166 1.880 13.913 1.00 28.16 79 VAL B O 1
ATOM 1366 N N . TYR B 1 80 ? 20.818 2.342 12.159 1.00 28.09 80 TYR B N 1
ATOM 1367 C CA . TYR B 1 80 ? 21.809 3.006 11.340 1.00 29.85 80 TYR B CA 1
ATOM 1368 C C . TYR B 1 80 ? 21.287 4.394 11.039 1.00 27.33 80 TYR B C 1
ATOM 1369 O O . TYR B 1 80 ? 20.135 4.532 10.689 1.00 29.59 80 TYR B O 1
ATOM 1378 N N . VAL B 1 81 ? 22.140 5.401 11.188 1.00 33.35 81 VAL B N 1
ATOM 1379 C CA . VAL B 1 81 ? 21.758 6.760 10.893 1.00 31.22 81 VAL B CA 1
ATOM 1380 C C . VAL B 1 81 ? 22.880 7.387 10.084 1.00 31.81 81 VAL B C 1
ATOM 1381 O O . VAL B 1 81 ? 24.016 7.441 10.531 1.00 36.19 81 VAL B O 1
ATOM 1385 N N . ASN B 1 82 ? 22.528 7.881 8.906 1.00 36.99 82 ASN B N 1
ATOM 1386 C CA . ASN B 1 82 ? 23.392 8.777 8.168 1.00 37.10 82 ASN B CA 1
ATOM 1387 C C . ASN B 1 82 ? 23.278 10.166 8.790 1.00 39.85 82 ASN B C 1
ATOM 1388 O O . ASN B 1 82 ? 22.327 10.881 8.539 1.00 35.48 82 ASN B O 1
ATOM 1393 N N . LEU B 1 83 ? 24.236 10.569 9.623 1.00 38.50 83 LEU B N 1
ATOM 1394 C CA . LEU B 1 83 ? 24.072 11.830 10.321 1.00 37.18 83 LEU B CA 1
ATOM 1395 C C . LEU B 1 83 ? 24.223 13.006 9.341 1.00 49.88 83 LEU B C 1
ATOM 1396 O O . LEU B 1 83 ? 23.962 14.139 9.717 1.00 44.95 83 LEU B O 1
ATOM 1401 N N . ASN B 1 84 ? 24.705 12.764 8.112 1.00 49.60 84 ASN B N 1
ATOM 1402 C CA . ASN B 1 84 ? 24.817 13.833 7.132 1.00 55.70 84 ASN B CA 1
ATOM 1403 C C . ASN B 1 84 ? 23.437 14.148 6.556 1.00 54.32 84 ASN B C 1
ATOM 1404 O O . ASN B 1 84 ? 23.089 15.318 6.406 1.00 63.48 84 ASN B O 1
ATOM 1409 N N . THR B 1 85 ? 22.650 13.106 6.261 1.00 52.31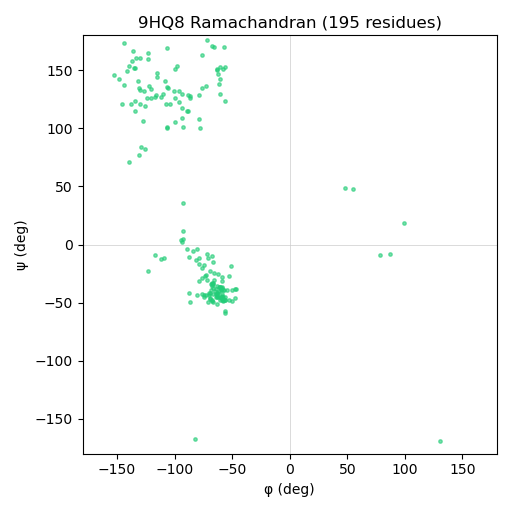 85 THR B N 1
ATOM 1410 C CA . THR B 1 85 ? 21.420 13.245 5.500 1.00 45.06 85 THR B CA 1
ATOM 1411 C C . THR B 1 85 ? 20.183 12.976 6.355 1.00 48.54 85 THR B C 1
ATOM 1412 O O . THR B 1 85 ? 19.062 13.195 5.900 1.00 53.90 85 THR B O 1
ATOM 1416 N N . GLY B 1 86 ? 20.356 12.422 7.556 1.00 40.92 86 GLY B N 1
ATOM 1417 C CA . GLY B 1 86 ? 19.223 12.162 8.427 1.00 35.23 86 GLY B CA 1
ATOM 1418 C C . GLY B 1 86 ? 18.589 10.799 8.149 1.00 33.66 86 GLY B C 1
ATOM 1419 O O . GLY B 1 86 ? 17.696 10.378 8.874 1.00 31.93 86 GLY B O 1
ATOM 1420 N N . PHE B 1 87 ? 19.025 10.145 7.079 1.00 30.09 87 PHE B N 1
ATOM 1421 C CA . PHE B 1 87 ? 18.503 8.867 6.664 1.00 33.27 87 PHE B CA 1
ATOM 1422 C C . PHE B 1 87 ? 18.737 7.837 7.765 1.00 31.40 87 PHE B C 1
ATOM 1423 O O . PHE B 1 87 ? 19.835 7.677 8.295 1.00 28.82 87 PHE B O 1
ATOM 1431 N N . THR B 1 88 ? 17.665 7.147 8.113 1.00 31.77 88 THR B N 1
ATOM 1432 C CA . THR 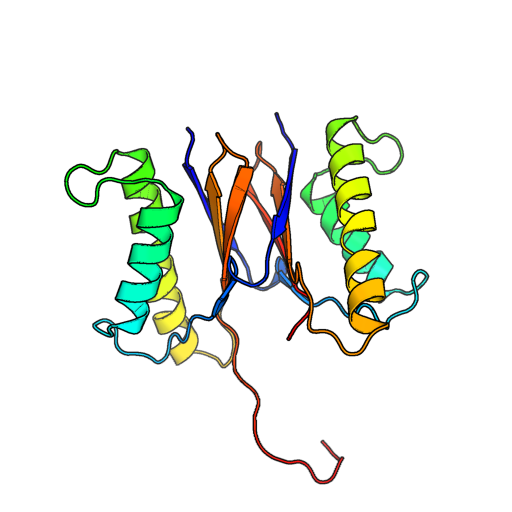B 1 88 ? 17.730 6.170 9.183 1.00 29.69 88 THR B CA 1
ATOM 1433 C C . THR B 1 88 ? 17.089 4.894 8.700 1.00 30.81 88 THR B C 1
ATOM 1434 O O . THR B 1 88 ? 15.966 4.885 8.174 1.00 34.57 88 THR B O 1
ATOM 1438 N N . CYS B 1 89 ? 17.717 3.811 9.092 1.00 30.29 89 CYS B N 1
ATOM 1439 C CA . CYS B 1 89 ? 17.057 2.552 8.917 1.00 30.10 89 CYS B CA 1
ATOM 1440 C C . CYS B 1 89 ? 17.220 1.708 10.163 1.00 28.70 89 CYS B C 1
ATOM 1441 O O . CYS B 1 89 ? 18.106 1.942 10.981 1.00 29.56 89 CYS B O 1
ATOM 1444 N N . VAL B 1 90 ? 16.414 0.650 10.212 1.00 28.74 90 VAL B N 1
ATOM 1445 C CA . VAL B 1 90 ? 16.270 -0.095 11.423 1.00 26.78 90 VAL B CA 1
ATOM 1446 C C . VAL B 1 90 ? 16.081 -1.533 11.025 1.00 30.52 90 VAL B C 1
ATOM 1447 O O . VAL B 1 90 ? 15.095 -1.881 10.376 1.00 37.38 90 VAL B O 1
ATOM 1451 N N . PHE B 1 91 ? 17.010 -2.329 11.521 1.00 30.25 91 PHE B N 1
ATOM 1452 C CA . PHE B 1 91 ? 16.934 -3.761 11.394 1.00 34.25 91 PHE B CA 1
ATOM 1453 C C . PHE B 1 91 ? 16.326 -4.268 12.684 1.00 27.50 91 PHE B C 1
ATOM 1454 O O . PHE B 1 91 ? 16.853 -3.938 13.728 1.00 25.05 91 PHE B O 1
ATOM 1462 N N . VAL B 1 92 ? 15.320 -5.139 12.580 1.00 31.16 92 VAL B N 1
ATOM 1463 C CA . VAL B 1 92 ? 14.628 -5.597 13.770 1.00 34.08 92 VAL B CA 1
ATOM 1464 C C . VAL B 1 92 ? 14.533 -7.112 13.716 1.00 33.71 92 VAL B C 1
ATOM 1465 O O . VAL B 1 92 ? 14.097 -7.665 12.719 1.00 32.67 92 VAL B O 1
ATOM 1469 N N . ARG B 1 93 ? 14.836 -7.757 14.837 1.00 33.38 93 ARG B N 1
ATOM 1470 C CA . ARG B 1 93 ? 14.559 -9.179 14.968 1.00 34.65 93 ARG B CA 1
ATOM 1471 C C . ARG B 1 93 ? 13.257 -9.335 15.756 1.00 36.24 93 ARG B C 1
ATOM 1472 O O . ARG B 1 93 ? 13.240 -9.126 16.978 1.00 39.59 93 ARG B O 1
ATOM 1480 N N . LEU B 1 94 ? 12.191 -9.683 15.043 1.00 38.05 94 LEU B N 1
ATOM 1481 C CA . LEU B 1 94 ? 10.904 -10.028 15.637 1.00 50.57 94 LEU B CA 1
ATOM 1482 C C . LEU B 1 94 ? 10.602 -11.488 15.338 1.00 49.20 94 LEU B C 1
ATOM 1483 O O . LEU B 1 94 ? 10.953 -11.960 14.262 1.00 50.17 94 LEU B O 1
ATOM 1488 N N . LEU B 1 95 ? 9.906 -12.156 16.265 1.00 52.64 95 LEU B N 1
ATOM 1489 C CA . LEU B 1 95 ? 9.211 -13.406 15.958 1.00 61.94 95 LEU B CA 1
ATOM 1490 C C . LEU B 1 95 ? 7.914 -13.143 15.179 1.00 58.88 95 LEU B C 1
ATOM 1491 O O . LEU B 1 95 ? 7.160 -12.230 15.489 1.00 56.29 95 LEU B O 1
ATOM 1496 N N . GLU B 1 96 ? 7.679 -13.927 14.122 1.00 61.37 96 GLU B N 1
ATOM 1497 C CA . GLU B 1 96 ? 6.392 -13.934 13.446 1.00 66.42 96 GLU B CA 1
ATOM 1498 C C . GLU B 1 96 ? 5.500 -14.929 14.182 1.00 69.44 96 GLU B C 1
ATOM 1499 O O . GLU B 1 96 ? 5.904 -16.071 14.359 1.00 62.69 96 GLU B O 1
ATOM 1505 N N . VAL B 1 97 ? 4.318 -14.463 14.610 1.00 70.55 97 VAL B N 1
ATOM 1506 C CA . VAL B 1 97 ? 3.351 -15.238 15.373 1.00 68.64 97 VAL B CA 1
ATOM 1507 C C . VAL B 1 97 ? 2.206 -15.659 14.458 1.00 69.79 97 VAL B C 1
ATOM 1508 O O . VAL B 1 97 ? 1.480 -14.813 13.946 1.00 62.81 97 VAL B O 1
ATOM 1512 N N . THR B 1 98 ? 2.003 -16.970 14.336 1.00 68.02 98 THR B N 1
ATOM 1513 C CA . THR B 1 98 ? 1.114 -17.520 13.330 1.00 72.55 98 THR B CA 1
ATOM 1514 C C . THR B 1 98 ? 0.585 -18.850 13.851 1.00 70.45 98 THR B C 1
ATOM 1515 O O . THR B 1 98 ? 1.297 -19.591 14.522 1.00 85.41 98 THR B O 1
ATOM 1519 N N . GLY B 1 99 ? -0.661 -19.157 13.513 1.00 61.39 99 GLY B N 1
ATOM 1520 C CA . GLY B 1 99 ? -1.357 -20.265 14.140 1.00 60.28 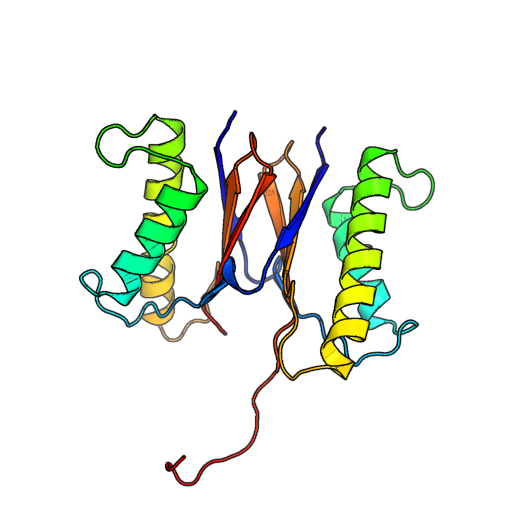99 GLY B CA 1
ATOM 1521 C C . GLY B 1 99 ? -2.731 -19.813 14.612 1.00 61.08 99 GLY B C 1
ATOM 1522 O O . GLY B 1 99 ? -3.180 -18.720 14.278 1.00 58.90 99 GLY B O 1
ATOM 1523 N N . TYR B 1 100 ? -3.387 -20.659 15.406 1.00 57.49 100 TYR B N 1
ATOM 1524 C CA . TYR B 1 100 ? -4.768 -20.417 15.754 1.00 53.85 100 TYR B CA 1
ATOM 1525 C C . TYR B 1 100 ? -4.959 -20.516 17.256 1.00 57.40 100 TYR B C 1
ATOM 1526 O O . TYR B 1 100 ? -4.138 -21.103 17.953 1.00 70.42 100 TYR B O 1
ATOM 1535 N N . SER B 1 101 ? -6.052 -19.926 17.740 1.00 55.16 101 SER B N 1
ATOM 1536 C CA . SER B 1 101 ? -6.444 -20.052 19.132 1.00 57.63 101 SER B CA 1
ATOM 1537 C C . SER B 1 101 ? -7.960 -20.213 19.211 1.00 67.00 101 SER B C 1
ATOM 1538 O O . SER B 1 101 ? -8.700 -19.749 18.344 1.00 72.93 101 SER B O 1
ATOM 1541 N N . ILE B 1 102 ? -8.407 -20.857 20.289 1.00 71.99 102 ILE B N 1
ATOM 1542 C CA . ILE B 1 102 ? -9.819 -21.065 20.563 1.00 67.13 102 ILE B CA 1
ATOM 1543 C C . ILE B 1 102 ? -10.343 -19.872 21.377 1.00 62.15 102 ILE B C 1
ATOM 1544 O O . ILE B 1 102 ? -11.537 -19.756 21.662 1.00 56.74 102 ILE B O 1
ATOM 1549 N N . GLY B 1 103 ? -9.424 -18.960 21.720 1.00 66.64 103 GLY B N 1
ATOM 1550 C CA . GLY B 1 103 ? -9.767 -17.703 22.359 1.00 68.40 103 GLY B CA 1
ATOM 1551 C C . GLY B 1 103 ? -9.562 -17.743 23.871 1.00 71.47 103 GLY B C 1
ATOM 1552 O O . GLY B 1 103 ? -10.123 -16.900 24.568 1.00 72.61 103 GLY B O 1
ATOM 1553 N N . THR B 1 104 ? -8.772 -18.723 24.352 1.00 79.73 104 THR B N 1
ATOM 1554 C CA . THR B 1 104 ? -8.290 -18.789 25.729 1.00 75.63 104 THR B CA 1
ATOM 1555 C C . THR B 1 104 ? -6.759 -18.848 25.716 1.00 73.70 104 THR B C 1
ATOM 1556 O O . THR B 1 104 ? -6.160 -19.171 24.691 1.00 78.19 104 THR B O 1
ATOM 1560 N N . PHE B 1 105 ? -6.144 -18.591 26.879 1.00 76.29 105 PHE B N 1
ATOM 1561 C CA . PHE B 1 105 ? -4.698 -18.666 27.061 1.00 81.75 105 PHE B CA 1
ATOM 1562 C C . PHE B 1 105 ? -4.119 -19.860 26.287 1.00 78.01 105 PHE B C 1
ATOM 1563 O O . PHE B 1 105 ? -3.544 -20.786 26.906 1.00 84.26 105 PHE B O 1
#

Radius of gyration: 17.49 Å; Cα contacts (8 Å, |Δi|>4): 303; chains: 2; bounding box: 47×45×34 Å

Nearest PDB structures (foldseek):
  8fu8-assembly1_C  TM=3.264E-01  e=6.616E+00  Severe acute respiratory syndrome coronavirus 2
  7yr3-assembly1_C  TM=2.826E-01  e=6.616E+00  Severe acute respiratory syndrome coronavirus 2
  7tt4-assembly1_A  TM=2.991E-01  e=4.454E-01  Escherichia coli
  8fu8-assembly1_C  TM=3.198E-01  e=3.586E+00  Severe acute respiratory syndrome coronavirus 2
  7tl9-assembly1_B  TM=3.358E-01  e=5.744E+00  Severe acute respiratory syndrome coronavirus 2

Solvent-accessible surface area: 11367 Å² total; per-residue (Å²): 184,81,10,20,23,16,61,2,48,85,144,9,25,35,92,8,63,14,92,71,58,150,94,14,104,47,5,130,60,1,71,79,31,0,27,127,5,8,137,14,82,82,106,140,39,43,100,21,15,90,61,4,24,61,31,0,50,90,2,18,54,37,2,61,45,2,39,121,124,115,43,137,5,92,62,5,0,0,0,0,0,8,62,109,80,31,92,6,5,0,0,8,56,62,180,209,76,23,35,26,18,62,3,48,79,144,15,25,36,93,1,60,16,84,68,64,114,116,16,124,50,17,177,61,4,85,76,36,0,16,124,15,0,140,13,78,96,109,124,30,50,100,37,15,97,62,4,5,63,27,2,58,80,1,13,52,50,0,45,51,15,30,134,161,38,82,134,2,176,63,8,0,0,0,0,0,2,54,105,95,28,86,8,7,0,0,4,15,59,104,154,145,112,62,231,98,168,66,106,255

B-factor: mean 47.54, std 16.18, range [21.75, 112.78]

Secondary structure (DSSP, 8-state):
--EEEEEEPGGGEEE--TTS-TTSHHHHHHHHHHHHHTT--TTS--HHHHHHHHHHHHHHHHHHHHHHTT---SS-EEEEEETTT--EEEEE---/--EEEEEE-GGGEEE--TTS-TT-HHHHHHHHHHHHHHT--TTS--HHHHHHHHHHHHHHHHHHHHHTT-SS-SS-EEEEEETTT--EEEEE--PPP-S---S--

Sequence (200 aa):
MRNFSSRVDLQSIVLVDESQSITSDHFRACWNALIIAMEANPSELSSGEEAVMADFSEWIIADLKADADKASYVRKPAFVYVNLNTGFTCVFVRLLMRNFSSRVDLQSIVLVDESQSITSDHFRACWNALIIAMEANPSELSSGEEAVMADFSEWIADLKADADKASYVRKPAFVYVNLNTGFTCVFVRLLEVTGYSIGTF

Foldseek 3Di:
DPDDDDDADPVLEAADDLVDDCPDPSVVVVVVSLCVLLVADPVDGDVVSVVLVVVVVVQSVQQCVQVVPVHDRPDQKDWDANPVPRRIHMYGHDD/DPDADDDADPVLEAEDALPDDLPDVRVVVVLVSLCVLQVADPVDGDPVSVVLSVVVNVVSVQQNVQVVPDVDGDDFKDWDAPPVVRDIGMYGHDDDDDDDDPPDD

Organism: NCBI:txid2786240